Protein AF-0000000074330007 (afdb_homodimer)

Secondary structure (DSSP, 8-state):
-EEPPGGGHHHHHHHHHHH-SEEEEEEE-SSHHHHHHHHHHHHHHHH-TTSEEEEEEGGG-HHHHHHTT--SSSEEEEEETTEEEEEEETTGGGTSSTT--HHHHHHHHHHTTSS--GGG-------------------------/-EEPPGGGHHHHHHHHHHH-SEEEEEEE-SSHHHHHHHHHHHHHHHH-TTSEEEEEEGGG-HHHHHHTT--SSSEEEEEETTEEEEEEETTGGGTTSTT--HHHHHHHHHHTTSS--GGG-------------------------

Radius of gyration: 31.87 Å; Cα contacts (8 Å, |Δi|>4): 418; chains: 2; bounding box: 32×147×100 Å

Foldseek 3Di:
DAEDDLVCCVVVVLVVLQVAQKEKEWEADPDDQSVLVVVLVVVVCVVFVSYHYYYYHCVSHVPVCVVVVPDAPGKIFIHGNSHGQDIDGGCVQQVNDSPGDSVSVVVVNVVSPSGDDVVVDDPPPPPPPPPPPPPPPCPVVDPDD/DAEDDLVCCPVVVQVVLQVAQKEKEWAADPDDQSVLVVVLVVVVCVVFVSYHYYYYHCVSHVPVCVVVVPDAPGKIFIHGNSHGQDIDGGCVQQVNDSPGDSVSVVVVNVVSVSGDDVVVPDPPPPPPPPPPPPPPPPPCVDDDD

Solvent-accessible surface area (backbone atoms only — not comparable to full-atom values): 16803 Å² total; per-residue (Å²): 92,49,71,55,54,62,93,42,35,64,65,50,48,51,51,48,34,69,75,32,63,18,34,42,37,35,35,28,62,99,48,68,70,27,48,53,52,49,53,40,47,40,55,47,37,75,73,35,73,87,28,48,45,36,32,39,51,38,88,60,32,54,67,55,26,57,76,67,44,59,75,39,51,30,26,34,42,34,27,45,74,67,34,81,74,47,74,49,60,54,31,64,91,50,80,36,46,91,78,56,50,58,63,57,52,49,50,59,43,35,75,70,62,49,48,75,59,73,90,71,51,77,81,63,75,75,76,75,75,71,78,75,72,73,77,72,76,75,74,72,75,73,83,73,129,94,50,72,54,55,60,95,42,34,64,65,52,47,52,51,49,36,69,73,31,61,18,34,41,37,36,34,27,59,100,48,67,70,28,49,52,51,49,54,40,48,39,56,47,36,74,73,35,72,88,28,46,44,34,33,38,51,36,88,62,32,55,68,58,26,55,77,68,45,59,73,38,52,29,26,33,42,35,27,44,72,67,35,81,74,48,72,48,60,54,31,65,91,49,80,36,45,89,78,56,51,57,64,57,52,48,51,58,43,36,75,69,63,49,48,74,59,72,91,71,49,79,78,61,75,76,75,75,74,71,76,77,72,74,76,75,76,78,74,72,83,73,77,88,131

InterPro domains:
  IPR013766 Thioredoxin domain [PF00085] (9-93)
  IPR036249 Thioredoxin-like superfamily [SSF52833] (9-112)

Organism: Artemisia annua (NCBI:txid35608)

Sequence (290 aa):
MASIPRFLTRRIFFTIVKASDRVVCHFYRENWPCKVVDKHLGILAKQHIETRFIKIQAEKSPFLAEKLKIIVLPTIALIKNAKVDDYVVGFNELGGTDDFSTEELEERLSRAQVIFFEGESSLKPSKQQTRNVRHGSNSQDSDSEMASIPRFLTRRIFFTIVKASDRVVCHFYRENWPCKVVDKHLGILAKQHIETRFIKIQAEKSPFLAEKLKIIVLPTIALIKNAKVDDYVVGFNELGGTDDFSTEELEERLSRAQVIFFEGESSLKPSKQQTRNVRHGSNSQDSDSE

Structure (mmCIF, N/CA/C/O backbone):
data_AF-0000000074330007-model_v1
#
loop_
_entity.id
_entity.type
_entity.pdbx_description
1 polymer 'Thioredoxin domain-containing protein 9'
#
loop_
_atom_site.group_PDB
_atom_site.id
_atom_site.type_symbol
_atom_site.label_atom_id
_atom_site.label_alt_id
_atom_site.label_comp_id
_atom_site.label_asym_id
_atom_site.label_entity_id
_atom_site.label_seq_id
_atom_site.pdbx_PDB_ins_code
_atom_site.Cartn_x
_atom_site.Cartn_y
_atom_site.Cartn_z
_atom_site.occupancy
_atom_site.B_iso_or_equiv
_atom_site.auth_seq_id
_atom_site.auth_comp_id
_atom_site.auth_asym_id
_atom_site.auth_atom_id
_atom_site.pdbx_PDB_model_num
ATOM 1 N N . MET A 1 1 ? 5.168 -17.188 -14.414 1 63.28 1 MET A N 1
ATOM 2 C CA . MET A 1 1 ? 3.982 -16.547 -13.844 1 63.28 1 MET A CA 1
ATOM 3 C C . MET A 1 1 ? 2.984 -16.188 -14.938 1 63.28 1 MET A C 1
ATOM 5 O O . MET A 1 1 ? 3.354 -15.578 -15.945 1 63.28 1 MET A O 1
ATOM 9 N N . ALA A 1 2 ? 1.827 -16.812 -14.969 1 72 2 ALA A N 1
ATOM 10 C CA . ALA A 1 2 ? 0.863 -16.625 -16.047 1 72 2 ALA A CA 1
ATOM 11 C C . ALA A 1 2 ? 0.143 -15.281 -15.906 1 72 2 ALA A C 1
ATOM 13 O O . ALA A 1 2 ? -0.261 -14.898 -14.805 1 72 2 ALA A O 1
ATOM 14 N N . SER A 1 3 ? 0.218 -14.508 -17.047 1 77.94 3 SER A N 1
ATOM 15 C CA . SER A 1 3 ? -0.604 -13.305 -17.125 1 77.94 3 SER A CA 1
ATOM 16 C C . SER A 1 3 ? -2.016 -13.633 -17.609 1 77.94 3 SER A C 1
ATOM 18 O O . SER A 1 3 ? -2.191 -14.32 -18.609 1 77.94 3 SER A O 1
ATOM 20 N N . ILE A 1 4 ? -3.078 -13.344 -16.844 1 77.19 4 ILE A N 1
ATOM 21 C CA . ILE A 1 4 ? -4.457 -13.633 -17.219 1 77.19 4 ILE A CA 1
ATOM 22 C C . ILE A 1 4 ? -4.965 -12.555 -18.188 1 77.19 4 ILE A C 1
ATOM 24 O O . ILE A 1 4 ? -4.875 -11.359 -17.906 1 77.19 4 ILE A O 1
ATOM 28 N N . PRO A 1 5 ? -5.406 -12.969 -19.25 1 71.75 5 PRO A N 1
ATOM 29 C CA . PRO A 1 5 ? -5.93 -12 -20.203 1 71.75 5 PRO A CA 1
ATOM 30 C C . PRO A 1 5 ? -7.141 -11.242 -19.688 1 71.75 5 PRO A C 1
ATOM 32 O O . PRO A 1 5 ? -7.922 -11.781 -18.891 1 71.75 5 PRO A O 1
ATOM 35 N N . ARG A 1 6 ? -7.422 -10.109 -20.203 1 67.25 6 ARG A N 1
ATOM 36 C CA . ARG A 1 6 ? -8.383 -9.109 -19.75 1 67.25 6 ARG A CA 1
ATOM 37 C C . ARG A 1 6 ? -9.797 -9.672 -19.75 1 67.25 6 ARG A C 1
ATOM 39 O O . ARG A 1 6 ? -10.531 -9.516 -18.781 1 67.25 6 ARG A O 1
ATOM 46 N N . PHE A 1 7 ? -10.195 -10.25 -20.844 1 65.31 7 PHE A N 1
ATOM 47 C CA . PHE A 1 7 ? -11.594 -10.578 -21.062 1 65.31 7 PHE A CA 1
ATOM 48 C C . PHE A 1 7 ? -11.992 -11.82 -20.281 1 65.31 7 PHE A C 1
ATOM 50 O O . PHE A 1 7 ? -13.172 -12.141 -20.156 1 65.31 7 PHE A O 1
ATOM 57 N N . LEU A 1 8 ? -11.062 -12.312 -19.641 1 64.69 8 LEU A N 1
ATOM 58 C CA . LEU A 1 8 ? -11.414 -13.555 -18.969 1 64.69 8 LEU A CA 1
ATOM 59 C C . LEU A 1 8 ? -10.812 -13.609 -17.562 1 64.69 8 LEU A C 1
ATOM 61 O O . LEU A 1 8 ? -10.695 -14.688 -16.969 1 64.69 8 LEU A O 1
ATOM 65 N N . THR A 1 9 ? -10.672 -12.383 -17.141 1 75 9 THR A N 1
ATOM 66 C CA . THR A 1 9 ? -9.883 -12.344 -15.906 1 75 9 THR A CA 1
ATOM 67 C C . THR A 1 9 ? -10.688 -12.906 -14.734 1 75 9 THR A C 1
ATOM 69 O O . THR A 1 9 ? -10.219 -13.805 -14.031 1 75 9 THR A O 1
ATOM 72 N N . ARG A 1 10 ? -11.906 -12.5 -14.734 1 83.06 10 ARG A N 1
ATOM 73 C CA . ARG A 1 10 ? -12.688 -12.914 -13.57 1 83.06 10 ARG A CA 1
ATOM 74 C C . ARG A 1 10 ? -12.945 -14.414 -13.586 1 83.06 10 ARG A C 1
ATOM 76 O O . ARG A 1 10 ? -12.672 -15.109 -12.609 1 83.06 10 ARG A O 1
ATOM 83 N N . ARG A 1 11 ? -13.445 -14.875 -14.68 1 84.88 11 ARG A N 1
ATOM 84 C CA . ARG A 1 11 ? -13.773 -16.297 -14.797 1 84.88 11 ARG A CA 1
ATOM 85 C C . ARG A 1 11 ? -12.523 -17.156 -14.617 1 84.88 11 ARG A C 1
ATOM 87 O O . ARG A 1 11 ? -12.539 -18.125 -13.867 1 84.88 11 ARG A O 1
ATOM 94 N N . ILE A 1 12 ? -11.508 -16.797 -15.273 1 89.44 12 ILE A N 1
ATOM 95 C CA . ILE A 1 12 ? -10.266 -17.562 -15.227 1 89.44 12 ILE A CA 1
ATOM 96 C C . ILE A 1 12 ? -9.672 -17.5 -13.82 1 89.44 12 ILE A C 1
ATOM 98 O O . ILE A 1 12 ? -9.203 -18.5 -13.289 1 89.44 12 ILE A O 1
ATOM 102 N N . PHE A 1 13 ? -9.75 -16.391 -13.211 1 92.5 13 PHE A N 1
ATOM 103 C CA . PHE A 1 13 ? -9.219 -16.203 -11.867 1 92.5 13 PHE A CA 1
ATOM 104 C C . PHE A 1 13 ? -9.891 -17.141 -10.875 1 92.5 13 PHE A C 1
ATOM 106 O O . PHE A 1 13 ? -9.219 -17.875 -10.148 1 92.5 13 PHE A O 1
ATOM 113 N N . PHE A 1 14 ? -11.141 -17.141 -10.914 1 92.06 14 PHE A N 1
ATOM 114 C CA . PHE A 1 14 ? -11.875 -17.953 -9.953 1 92.06 14 PHE A CA 1
ATOM 115 C C . PHE A 1 14 ? -11.672 -19.438 -10.242 1 92.06 14 PHE A C 1
ATOM 117 O O . PHE A 1 14 ? -11.625 -20.25 -9.32 1 92.06 14 PHE A O 1
ATOM 124 N N . THR A 1 15 ? -11.633 -19.766 -11.5 1 92.94 15 THR A N 1
ATOM 125 C CA . THR A 1 15 ? -11.352 -21.156 -11.852 1 92.94 15 THR A CA 1
ATOM 126 C C . THR A 1 15 ? -10.008 -21.594 -11.281 1 92.94 15 THR A C 1
ATOM 128 O O . THR A 1 15 ? -9.906 -22.672 -10.688 1 92.94 15 THR A O 1
ATOM 131 N N . ILE A 1 16 ? -9.062 -20.75 -11.414 1 93.12 16 ILE A N 1
ATOM 132 C CA . ILE A 1 16 ? -7.719 -21.062 -10.938 1 93.12 16 ILE A CA 1
ATOM 133 C C . ILE A 1 16 ? -7.727 -21.172 -9.414 1 93.12 16 ILE A C 1
ATOM 135 O O . ILE A 1 16 ? -7.176 -22.109 -8.844 1 93.12 16 ILE A O 1
ATOM 139 N N . VAL A 1 17 ? -8.32 -20.281 -8.75 1 94.81 17 VAL A N 1
ATOM 140 C CA . VAL A 1 17 ? -8.359 -20.219 -7.289 1 94.81 17 VAL A CA 1
ATOM 141 C C . VAL A 1 17 ? -9.078 -21.438 -6.738 1 94.81 17 VAL A C 1
ATOM 143 O O . VAL A 1 17 ? -8.688 -21.984 -5.703 1 94.81 17 VAL A O 1
ATOM 146 N N . LYS A 1 18 ? -10.062 -21.922 -7.461 1 94.81 18 LYS A N 1
ATOM 147 C CA . LYS A 1 18 ? -10.812 -23.094 -7.016 1 94.81 18 LYS A CA 1
ATOM 148 C C . LYS A 1 18 ? -10.047 -24.391 -7.289 1 94.81 18 LYS A C 1
ATOM 150 O O . LYS A 1 18 ? -10.164 -25.359 -6.543 1 94.81 18 LYS A O 1
ATOM 155 N N . ALA A 1 19 ? -9.266 -24.344 -8.289 1 95.62 19 ALA A N 1
ATOM 156 C CA . ALA A 1 19 ? -8.578 -25.547 -8.734 1 95.62 19 ALA A CA 1
ATOM 157 C C . ALA A 1 19 ? -7.258 -25.734 -7.984 1 95.62 19 ALA A C 1
ATOM 159 O O . ALA A 1 19 ? -6.637 -26.797 -8.062 1 95.62 19 ALA A O 1
ATOM 160 N N . SER A 1 20 ? -6.82 -24.688 -7.324 1 95.75 20 SER A N 1
ATOM 161 C CA . SER A 1 20 ? -5.516 -24.719 -6.668 1 95.75 20 SER A CA 1
ATOM 162 C C . SER A 1 20 ? -5.641 -24.438 -5.176 1 95.75 20 SER A C 1
ATOM 164 O O . SER A 1 20 ? -6.348 -23.516 -4.77 1 95.75 20 SER A O 1
ATOM 166 N N . ASP A 1 21 ? -4.922 -25.172 -4.355 1 96.69 21 ASP A N 1
ATOM 167 C CA . ASP A 1 21 ? -4.961 -24.984 -2.906 1 96.69 21 ASP A CA 1
ATOM 168 C C . ASP A 1 21 ? -4.309 -23.672 -2.496 1 96.69 21 ASP A C 1
ATOM 170 O O . ASP A 1 21 ? -4.688 -23.062 -1.49 1 96.69 21 ASP A O 1
ATOM 174 N N . ARG A 1 22 ? -3.307 -23.312 -3.295 1 97.88 22 ARG A N 1
ATOM 175 C CA . ARG A 1 22 ? -2.541 -22.109 -2.996 1 97.88 22 ARG A CA 1
ATOM 176 C C . ARG A 1 22 ? -2.297 -21.281 -4.258 1 97.88 22 ARG A C 1
ATOM 178 O O . ARG A 1 22 ? -1.836 -21.812 -5.27 1 97.88 22 ARG A O 1
ATOM 185 N N . VAL A 1 23 ? -2.623 -20 -4.188 1 97.5 23 VAL A N 1
ATOM 186 C CA . VAL A 1 23 ? -2.434 -19.109 -5.32 1 97.5 23 VAL A CA 1
ATOM 187 C C . VAL A 1 23 ? -1.754 -17.812 -4.855 1 97.5 23 VAL A C 1
ATOM 189 O O . VAL A 1 23 ? -2.119 -17.25 -3.82 1 97.5 23 VAL A O 1
ATOM 192 N N . VAL A 1 24 ? -0.727 -17.422 -5.52 1 98.25 24 VAL A N 1
ATOM 193 C CA . VAL A 1 24 ? -0.099 -16.109 -5.391 1 98.25 24 VAL A CA 1
ATOM 194 C C . VAL A 1 24 ? -0.455 -15.242 -6.598 1 98.25 24 VAL A C 1
ATOM 196 O O . VAL A 1 24 ? -0.079 -15.562 -7.73 1 98.25 24 VAL A O 1
ATOM 199 N N . CYS A 1 25 ? -1.186 -14.156 -6.355 1 97.56 25 CYS A N 1
ATOM 200 C CA . CYS A 1 25 ? -1.661 -13.32 -7.453 1 97.56 25 CYS A CA 1
ATOM 201 C C . CYS A 1 25 ? -1.08 -11.914 -7.363 1 97.56 25 CYS A C 1
ATOM 203 O O . CYS A 1 25 ? -1.336 -11.195 -6.398 1 97.56 25 CYS A O 1
ATOM 205 N N . HIS A 1 26 ? -0.37 -11.516 -8.359 1 98.19 26 HIS A N 1
ATOM 206 C CA . HIS A 1 26 ? 0.264 -10.211 -8.438 1 98.19 26 HIS A CA 1
ATOM 207 C C . HIS A 1 26 ? -0.604 -9.227 -9.211 1 98.19 26 HIS A C 1
ATOM 209 O O . HIS A 1 26 ? -0.767 -9.359 -10.43 1 98.19 26 HIS A O 1
ATOM 215 N N . PHE A 1 27 ? -1.208 -8.266 -8.531 1 96.56 27 PHE A N 1
ATOM 216 C CA . PHE A 1 27 ? -1.873 -7.156 -9.195 1 96.56 27 PHE A CA 1
ATOM 217 C C . PHE A 1 27 ? -0.877 -6.051 -9.531 1 96.56 27 PHE A C 1
ATOM 219 O O . PHE A 1 27 ? -0.17 -5.559 -8.648 1 96.56 27 PHE A O 1
ATOM 226 N N . TYR A 1 28 ? -0.891 -5.68 -10.781 1 95.94 28 TYR A N 1
ATOM 227 C CA . TYR A 1 28 ? 0.193 -4.797 -11.195 1 95.94 28 TYR A CA 1
ATOM 228 C C . TYR A 1 28 ? -0.298 -3.77 -12.211 1 95.94 28 TYR A C 1
ATOM 230 O O . TYR A 1 28 ? -1.433 -3.852 -12.688 1 95.94 28 TYR A O 1
ATOM 238 N N . ARG A 1 29 ? 0.462 -2.777 -12.391 1 93.62 29 ARG A N 1
ATOM 239 C CA . ARG A 1 29 ? 0.471 -1.88 -13.539 1 93.62 29 ARG A CA 1
AT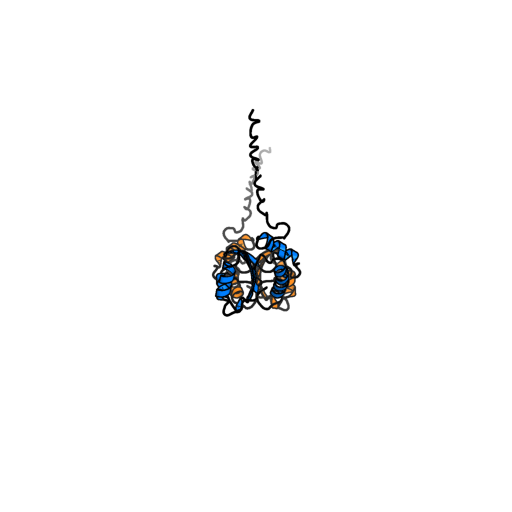OM 240 C C . ARG A 1 29 ? 1.856 -1.818 -14.18 1 93.62 29 ARG A C 1
ATOM 242 O O . ARG A 1 29 ? 2.807 -2.41 -13.664 1 93.62 29 ARG A O 1
ATOM 249 N N . GLU A 1 30 ? 1.913 -1.173 -15.344 1 93.69 30 GLU A N 1
ATOM 250 C CA . GLU A 1 30 ? 3.201 -1.106 -16.031 1 93.69 30 GLU A CA 1
ATOM 251 C C . GLU A 1 30 ? 4.086 -0.018 -15.43 1 93.69 30 GLU A C 1
ATOM 253 O O . GLU A 1 30 ? 4.078 1.124 -15.898 1 93.69 30 GLU A O 1
ATOM 258 N N . ASN A 1 31 ? 4.77 -0.333 -14.391 1 91.88 31 ASN A N 1
ATOM 259 C CA . ASN A 1 31 ? 5.742 0.557 -13.766 1 91.88 31 ASN A CA 1
ATOM 260 C C . ASN A 1 31 ? 6.871 -0.227 -13.102 1 91.88 31 ASN A C 1
ATOM 262 O O . ASN A 1 31 ? 6.828 -1.457 -13.039 1 91.88 31 ASN A O 1
ATOM 266 N N . TRP A 1 32 ? 7.891 0.396 -12.688 1 93.56 32 TRP A N 1
ATOM 267 C CA . TRP A 1 32 ? 9.117 -0.245 -12.227 1 93.56 32 TRP A CA 1
ATOM 268 C C . TRP A 1 32 ? 8.852 -1.094 -10.984 1 93.56 32 TRP A C 1
ATOM 270 O O . TRP A 1 32 ? 9.25 -2.26 -10.93 1 93.56 32 TRP A O 1
ATOM 280 N N . PRO A 1 33 ? 8.094 -0.581 -9.961 1 95.31 33 PRO A N 1
ATOM 281 C CA . PRO A 1 33 ? 7.895 -1.407 -8.773 1 95.31 33 PRO A CA 1
ATOM 282 C C . PRO A 1 33 ? 7.207 -2.734 -9.086 1 95.31 33 PRO A C 1
ATOM 284 O O . PRO A 1 33 ? 7.582 -3.773 -8.531 1 95.31 33 PRO A O 1
ATOM 287 N N . CYS A 1 34 ? 6.293 -2.662 -9.898 1 97.38 34 CYS A N 1
ATOM 288 C CA . CYS A 1 34 ? 5.602 -3.891 -10.266 1 97.38 34 CYS A CA 1
ATOM 289 C C . CYS A 1 34 ? 6.527 -4.828 -11.039 1 97.38 34 CYS A C 1
ATOM 291 O O . CYS A 1 34 ? 6.434 -6.047 -10.906 1 97.38 34 CYS A O 1
ATOM 293 N N . LYS A 1 35 ? 7.398 -4.27 -11.859 1 97.44 35 LYS A N 1
ATOM 294 C CA . LYS A 1 35 ? 8.352 -5.082 -12.609 1 97.44 35 LYS A CA 1
ATOM 295 C C . LYS A 1 35 ? 9.312 -5.812 -11.672 1 97.44 35 LYS A C 1
ATOM 297 O O . LYS A 1 35 ? 9.672 -6.965 -11.914 1 97.44 35 LYS A O 1
ATOM 302 N N . VAL A 1 36 ? 9.695 -5.168 -10.656 1 97.69 36 VAL A N 1
ATOM 303 C CA . VAL A 1 36 ? 10.586 -5.758 -9.664 1 97.69 36 VAL A CA 1
ATOM 304 C C . VAL A 1 36 ? 9.914 -6.977 -9.023 1 97.69 36 VAL A C 1
ATOM 306 O O . VAL A 1 36 ? 10.516 -8.047 -8.93 1 97.69 36 VAL A O 1
ATOM 309 N N . VAL A 1 37 ? 8.688 -6.797 -8.602 1 98 37 VAL A N 1
ATOM 310 C CA . VAL A 1 37 ? 7.922 -7.879 -7.988 1 98 37 VAL A CA 1
ATOM 311 C C . VAL A 1 37 ? 7.766 -9.031 -8.984 1 98 37 VAL A C 1
ATOM 313 O O . VAL A 1 37 ? 7.98 -10.188 -8.633 1 98 37 VAL A O 1
ATOM 316 N N . ASP A 1 38 ? 7.445 -8.688 -10.188 1 97.62 38 ASP A N 1
ATOM 317 C CA . ASP A 1 38 ? 7.242 -9.68 -11.234 1 97.62 38 ASP A CA 1
ATOM 318 C C . ASP A 1 38 ? 8.492 -10.539 -11.43 1 97.62 38 ASP A C 1
ATOM 320 O O . ASP A 1 38 ? 8.391 -11.758 -11.586 1 97.62 38 ASP A O 1
ATOM 324 N N . LYS A 1 39 ? 9.586 -9.93 -11.469 1 97.94 39 LYS A N 1
ATOM 325 C CA . LYS A 1 39 ? 10.852 -10.641 -11.648 1 97.94 39 LYS A CA 1
ATOM 326 C C . LYS A 1 39 ? 11.055 -11.68 -10.547 1 97.94 39 LYS A C 1
ATOM 328 O O . LYS A 1 39 ? 11.344 -12.844 -10.836 1 97.94 39 LYS A O 1
ATOM 333 N N . HIS A 1 40 ? 10.906 -11.258 -9.352 1 98.44 40 HIS A N 1
ATOM 334 C CA . HIS A 1 40 ? 11.133 -12.156 -8.227 1 98.44 40 HIS A CA 1
ATOM 335 C C . HIS A 1 40 ? 10.078 -13.266 -8.188 1 98.44 40 HIS A C 1
ATOM 337 O O . HIS A 1 40 ? 10.406 -14.422 -7.91 1 98.44 40 HIS A O 1
ATOM 343 N N . LEU A 1 41 ? 8.859 -12.938 -8.461 1 98.38 41 LEU A N 1
ATOM 344 C CA . LEU A 1 41 ? 7.805 -13.945 -8.477 1 98.38 41 LEU A CA 1
ATOM 345 C C . LEU A 1 41 ? 8.039 -14.961 -9.594 1 98.38 41 LEU A C 1
ATOM 347 O O . LEU A 1 41 ? 7.711 -16.141 -9.438 1 98.38 41 LEU A O 1
ATOM 351 N N . GLY A 1 42 ? 8.531 -14.453 -10.703 1 97.88 42 GLY A N 1
ATOM 352 C CA . GLY A 1 42 ? 8.883 -15.367 -11.789 1 97.88 42 GLY A CA 1
ATOM 353 C C . GLY A 1 42 ? 9.867 -16.438 -11.367 1 97.88 42 GLY A C 1
ATOM 354 O O . GLY A 1 42 ? 9.719 -17.609 -11.734 1 97.88 42 GLY A O 1
ATOM 355 N N . ILE A 1 43 ? 10.828 -16.062 -10.633 1 97.81 43 ILE A N 1
ATOM 356 C CA . ILE A 1 43 ? 11.844 -16.984 -10.133 1 97.81 43 ILE A CA 1
ATOM 357 C C . ILE A 1 43 ? 11.211 -17.953 -9.141 1 97.81 43 ILE A C 1
ATOM 359 O O . ILE A 1 43 ? 11.406 -19.172 -9.242 1 97.81 43 ILE A O 1
ATOM 363 N N . LEU A 1 44 ? 10.422 -17.469 -8.234 1 97.75 44 LEU A N 1
ATOM 364 C CA . LEU A 1 44 ? 9.797 -18.297 -7.195 1 97.75 44 LEU A CA 1
ATOM 365 C C . LEU A 1 44 ? 8.805 -19.281 -7.805 1 97.75 44 LEU A C 1
ATOM 367 O O . LEU A 1 44 ? 8.648 -20.391 -7.305 1 97.75 44 LEU A O 1
ATOM 371 N N . ALA A 1 45 ? 8.203 -18.844 -8.867 1 97.5 45 ALA A N 1
ATOM 372 C CA . ALA A 1 45 ? 7.23 -19.703 -9.539 1 97.5 45 ALA A CA 1
ATOM 373 C C . ALA A 1 45 ? 7.887 -20.984 -10.047 1 97.5 45 ALA A C 1
ATOM 375 O O . ALA A 1 45 ? 7.277 -22.062 -10.016 1 97.5 45 ALA A O 1
ATOM 376 N N . LYS A 1 46 ? 9.055 -20.875 -10.469 1 96.5 46 LYS A N 1
ATOM 377 C CA . LYS A 1 46 ? 9.797 -22.031 -10.977 1 96.5 46 LYS A CA 1
ATOM 378 C C . LYS A 1 46 ? 10.227 -22.953 -9.836 1 96.5 46 LYS A C 1
ATOM 380 O O . LYS A 1 46 ? 10.383 -24.156 -10.031 1 96.5 46 LYS A O 1
ATOM 385 N N . GLN A 1 47 ? 10.375 -22.391 -8.688 1 96.25 47 GLN A N 1
ATOM 386 C CA . GLN A 1 47 ? 10.906 -23.125 -7.539 1 96.25 47 GLN A CA 1
ATOM 387 C C . GLN A 1 47 ? 9.781 -23.734 -6.707 1 96.25 47 GLN A C 1
ATOM 389 O O . GLN A 1 47 ? 9.992 -24.703 -5.98 1 96.25 47 GLN A O 1
ATOM 394 N N . HIS A 1 48 ? 8.656 -23.156 -6.766 1 96.88 48 HIS A N 1
ATOM 395 C CA . HIS A 1 48 ? 7.52 -23.594 -5.953 1 96.88 48 HIS A CA 1
ATOM 396 C C . HIS A 1 48 ? 6.344 -24 -6.832 1 96.88 48 HIS A C 1
ATOM 398 O O . HIS A 1 48 ? 5.328 -23.297 -6.883 1 96.88 48 HIS A O 1
ATOM 404 N N . ILE A 1 49 ? 6.406 -25.188 -7.238 1 94.44 49 ILE A N 1
ATOM 405 C CA . ILE A 1 49 ? 5.449 -25.688 -8.219 1 94.44 49 ILE A CA 1
ATOM 406 C C . ILE A 1 49 ? 4.141 -26.047 -7.52 1 94.44 49 ILE A C 1
ATOM 408 O O . ILE A 1 49 ? 3.105 -26.203 -8.172 1 94.44 49 ILE A O 1
ATOM 412 N N . GLU A 1 50 ? 4.188 -26.25 -6.246 1 95.5 50 G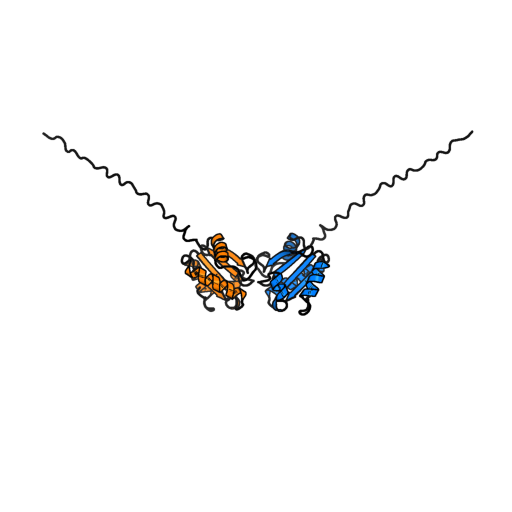LU A N 1
ATOM 413 C CA . GLU A 1 50 ? 3.004 -26.609 -5.469 1 95.5 50 GLU A CA 1
ATOM 414 C C . GLU A 1 50 ? 2.02 -25.453 -5.398 1 95.5 50 GLU A C 1
ATOM 416 O O . GLU A 1 50 ? 0.863 -25.625 -5.012 1 95.5 50 GLU A O 1
ATOM 421 N N . THR A 1 51 ? 2.453 -24.266 -5.781 1 97.19 51 THR A N 1
ATOM 422 C CA . THR A 1 51 ? 1.643 -23.062 -5.707 1 97.19 51 THR A CA 1
ATOM 423 C C . THR A 1 51 ? 1.446 -22.453 -7.094 1 97.19 51 THR A C 1
ATOM 425 O O . THR A 1 51 ? 2.379 -22.406 -7.895 1 97.19 51 THR A O 1
ATOM 428 N N . ARG A 1 52 ? 0.264 -21.938 -7.387 1 96.75 52 ARG A N 1
ATOM 429 C CA . ARG A 1 52 ? -0.012 -21.297 -8.664 1 96.75 52 ARG A CA 1
ATOM 430 C C . ARG A 1 52 ? 0.297 -19.797 -8.594 1 96.75 52 ARG A C 1
ATOM 432 O O . ARG A 1 52 ? -0.238 -19.094 -7.738 1 96.75 52 ARG A O 1
ATOM 439 N N . PHE A 1 53 ? 1.211 -19.359 -9.461 1 97.44 53 PHE A N 1
ATOM 440 C CA . PHE A 1 53 ? 1.554 -17.953 -9.555 1 97.44 53 PHE A CA 1
ATOM 441 C C . PHE A 1 53 ? 0.89 -17.312 -10.766 1 97.44 53 PHE A C 1
ATOM 443 O O . PHE A 1 53 ? 1.06 -17.781 -11.898 1 97.44 53 PHE A O 1
ATOM 450 N N . ILE A 1 54 ? 0.133 -16.234 -10.508 1 96.44 54 ILE A N 1
ATOM 451 C CA . ILE A 1 54 ? -0.514 -15.547 -11.617 1 96.44 54 ILE A CA 1
ATOM 452 C C . ILE A 1 54 ? -0.377 -14.031 -11.445 1 96.44 54 ILE A C 1
ATOM 454 O O . ILE A 1 54 ? -0.015 -13.562 -10.367 1 96.44 54 ILE A O 1
ATOM 458 N N . LYS A 1 55 ? -0.604 -13.281 -12.469 1 96.25 55 LYS A N 1
ATOM 459 C CA . LYS A 1 55 ? -0.59 -11.828 -12.391 1 96.25 55 LYS A CA 1
ATOM 460 C C . LYS A 1 55 ? -1.739 -11.219 -13.195 1 96.25 55 LYS A C 1
ATOM 462 O O . LYS A 1 55 ? -2.107 -11.742 -14.25 1 96.25 55 LYS A O 1
ATOM 467 N N . ILE A 1 56 ? -2.291 -10.211 -12.664 1 95.31 56 ILE A N 1
ATOM 468 C CA . ILE A 1 56 ? -3.438 -9.531 -13.25 1 95.31 56 ILE A CA 1
ATOM 469 C C . ILE A 1 56 ? -3.156 -8.031 -13.336 1 95.31 56 ILE A C 1
ATOM 471 O O . ILE A 1 56 ? -2.719 -7.418 -12.359 1 95.31 56 ILE A O 1
ATOM 475 N N . GLN A 1 57 ? -3.371 -7.461 -14.508 1 94.62 57 GLN A N 1
ATOM 476 C CA . GLN A 1 57 ? -3.303 -6.008 -14.633 1 94.62 57 GLN A CA 1
ATOM 477 C C . GLN A 1 57 ? -4.551 -5.348 -14.047 1 94.62 57 GLN A C 1
ATOM 479 O O . GLN A 1 57 ? -5.641 -5.477 -14.602 1 94.62 57 GLN A O 1
ATOM 484 N N . ALA A 1 58 ? -4.367 -4.598 -13.023 1 92.31 58 ALA A N 1
ATOM 485 C CA . ALA A 1 58 ? -5.48 -4.109 -12.219 1 92.31 58 ALA A CA 1
ATOM 486 C C . ALA A 1 58 ? -6.402 -3.213 -13.039 1 92.31 58 ALA A C 1
ATOM 488 O O . ALA A 1 58 ? -7.629 -3.32 -12.953 1 92.31 58 ALA A O 1
ATOM 489 N N . GLU A 1 59 ? -5.801 -2.379 -13.812 1 89 59 GLU A N 1
ATOM 490 C CA . GLU A 1 59 ? -6.582 -1.412 -14.578 1 89 59 GLU A CA 1
ATOM 491 C C . GLU A 1 59 ? -7.465 -2.107 -15.609 1 89 59 GLU A C 1
ATOM 493 O O . GLU A 1 59 ? -8.477 -1.555 -16.047 1 89 59 GLU A O 1
ATOM 498 N N . LYS A 1 60 ? -7.102 -3.291 -15.984 1 89.62 60 LYS A N 1
ATOM 499 C CA . LYS A 1 60 ? -7.848 -4.047 -16.984 1 89.62 60 LYS A CA 1
ATOM 500 C C . LYS A 1 60 ? -8.867 -4.977 -16.312 1 89.62 60 LYS A C 1
ATOM 502 O O . LYS A 1 60 ? -9.664 -5.621 -17 1 89.62 60 LYS A O 1
ATOM 507 N N . SER A 1 61 ? -8.797 -5.035 -15.086 1 91.12 61 SER A N 1
ATOM 508 C CA . SER A 1 61 ? -9.695 -5.902 -14.328 1 91.12 61 SER A CA 1
ATOM 509 C C . SER A 1 61 ? -10.32 -5.164 -13.148 1 91.12 61 SER A C 1
ATOM 511 O O . SER A 1 61 ? -10.195 -5.586 -12 1 91.12 61 SER A O 1
ATOM 513 N N . PRO A 1 62 ? -11.078 -4.133 -13.461 1 89.06 62 PRO A N 1
ATOM 514 C CA . PRO A 1 62 ? -11.562 -3.262 -12.383 1 89.06 62 PRO A CA 1
ATOM 515 C C . PRO A 1 62 ? -12.516 -3.982 -11.43 1 89.06 62 PRO A C 1
ATOM 517 O O . PRO A 1 62 ? -12.516 -3.701 -10.227 1 89.06 62 PRO A O 1
ATOM 520 N N . PHE A 1 63 ? -13.32 -4.867 -11.969 1 89.44 63 PHE A N 1
ATOM 521 C CA . PHE A 1 63 ? -14.281 -5.57 -11.125 1 89.44 63 PHE A CA 1
ATOM 522 C C . PHE A 1 63 ? -13.562 -6.461 -10.117 1 89.44 63 PHE A C 1
ATOM 524 O O . PHE A 1 63 ? -13.906 -6.465 -8.93 1 89.44 63 PHE A O 1
ATOM 531 N N . LEU A 1 64 ? -12.625 -7.195 -10.57 1 91.62 64 LEU A N 1
ATOM 532 C CA . LEU A 1 64 ? -11.859 -8.07 -9.68 1 91.62 64 LEU A CA 1
ATOM 533 C C . LEU A 1 64 ? -11.078 -7.25 -8.656 1 91.62 64 LEU A C 1
ATOM 535 O O . LEU A 1 64 ? -11.031 -7.602 -7.477 1 91.62 64 LEU A O 1
ATOM 539 N N . ALA A 1 65 ? -10.422 -6.184 -9.164 1 92.06 65 ALA A N 1
ATOM 540 C CA . ALA A 1 65 ? -9.672 -5.301 -8.281 1 92.06 65 ALA A CA 1
ATOM 541 C C . ALA A 1 65 ? -10.562 -4.762 -7.16 1 92.06 65 ALA A C 1
ATOM 543 O O . ALA A 1 65 ? -10.148 -4.719 -6 1 92.06 65 ALA A O 1
ATOM 544 N N . GLU A 1 66 ? -11.734 -4.367 -7.543 1 90.56 66 GLU A N 1
ATOM 545 C CA . GLU A 1 66 ? -12.68 -3.85 -6.562 1 90.56 66 GLU A CA 1
ATOM 546 C C . GLU A 1 66 ? -13.117 -4.938 -5.586 1 90.56 66 GLU A C 1
ATOM 548 O O . GLU A 1 66 ? -13.117 -4.723 -4.371 1 90.56 66 GLU A O 1
ATOM 553 N N . LYS A 1 67 ? -13.43 -6.074 -6.055 1 90.12 67 LYS A N 1
ATOM 554 C CA . LYS A 1 67 ? -13.898 -7.184 -5.23 1 90.12 67 LYS A CA 1
ATOM 555 C C . LYS A 1 67 ? -12.828 -7.605 -4.223 1 90.12 67 LYS A C 1
ATOM 557 O O . LYS A 1 67 ? -13.148 -7.961 -3.086 1 90.12 67 LYS A O 1
ATOM 562 N N . LEU A 1 68 ? -11.641 -7.473 -4.641 1 92.75 68 LEU A N 1
ATOM 563 C CA . LEU A 1 68 ? -10.547 -7.926 -3.789 1 92.75 68 LEU A CA 1
ATOM 564 C C . LEU A 1 68 ? -9.914 -6.754 -3.051 1 92.75 68 LEU A C 1
ATOM 566 O O . LEU A 1 68 ? -8.867 -6.91 -2.414 1 92.75 68 LEU A O 1
ATOM 570 N N . LYS A 1 69 ? -10.461 -5.594 -3.248 1 91.38 69 LYS A N 1
ATOM 571 C CA . LYS A 1 69 ? -10.055 -4.387 -2.535 1 91.38 69 LYS A CA 1
ATOM 572 C C . LYS A 1 69 ? -8.609 -4.012 -2.852 1 91.38 69 LYS A C 1
ATOM 574 O O . LYS A 1 69 ? -7.84 -3.678 -1.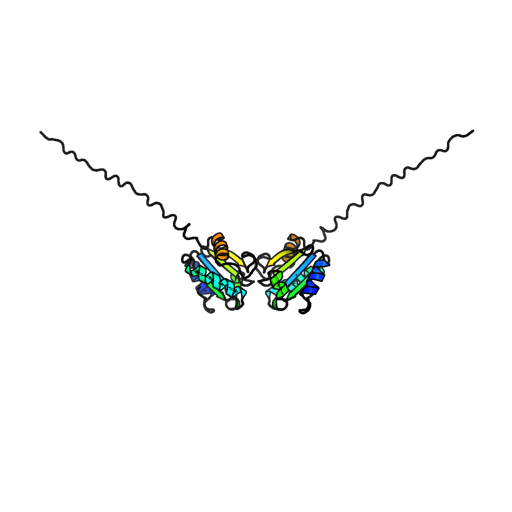951 1 91.38 69 LYS A O 1
ATOM 579 N N . ILE A 1 70 ? -8.32 -4.141 -4.086 1 94.44 70 ILE A N 1
ATOM 580 C CA . ILE A 1 70 ? -7.008 -3.729 -4.566 1 94.44 70 ILE A CA 1
ATOM 581 C C . ILE A 1 70 ? -7.016 -2.229 -4.859 1 94.44 70 ILE A C 1
ATOM 583 O O . ILE A 1 70 ? -7.613 -1.782 -5.84 1 94.44 70 ILE A O 1
ATOM 587 N N . ILE A 1 71 ? -6.266 -1.502 -4.035 1 92.38 71 ILE A N 1
ATOM 588 C CA . ILE A 1 71 ? -6.293 -0.049 -4.156 1 92.38 71 ILE A CA 1
ATOM 589 C C . ILE A 1 71 ? -4.938 0.453 -4.652 1 92.38 71 ILE A C 1
ATOM 591 O O . ILE A 1 71 ? -4.875 1.331 -5.516 1 92.38 71 ILE A O 1
ATOM 595 N N . VAL A 1 72 ? -3.861 -0.128 -4.121 1 95.19 72 VAL A N 1
ATOM 596 C CA . VAL A 1 72 ? -2.523 0.343 -4.457 1 95.19 72 VAL A CA 1
ATOM 597 C C . VAL A 1 72 ? -1.729 -0.785 -5.113 1 95.19 72 VAL A C 1
ATOM 599 O O . VAL A 1 72 ? -2.021 -1.964 -4.902 1 95.19 72 VAL A O 1
ATOM 602 N N . LEU A 1 73 ? -0.783 -0.383 -5.938 1 96.06 73 LEU A N 1
ATOM 603 C CA . LEU A 1 73 ? 0.028 -1.352 -6.668 1 96.06 73 LEU A CA 1
ATOM 604 C C . LEU A 1 73 ? 1.515 -1.085 -6.457 1 96.06 73 LEU A C 1
ATOM 606 O O . LEU A 1 73 ? 1.933 0.07 -6.352 1 96.06 73 LEU A O 1
ATOM 610 N N . PRO A 1 74 ? 2.262 -2.146 -6.418 1 97.06 74 PRO A N 1
ATOM 611 C CA . PRO A 1 74 ? 1.893 -3.559 -6.531 1 97.06 74 PRO A CA 1
ATOM 612 C C . PRO A 1 74 ? 1.249 -4.105 -5.262 1 97.06 74 PRO A C 1
ATOM 614 O O . PRO A 1 74 ? 1.551 -3.635 -4.16 1 97.06 74 PRO A O 1
ATOM 617 N N . THR A 1 75 ? 0.384 -5.02 -5.422 1 97 75 THR A N 1
ATOM 618 C CA . THR A 1 75 ? -0.19 -5.805 -4.336 1 97 75 THR A CA 1
ATOM 619 C C . THR A 1 75 ? -0.209 -7.289 -4.695 1 97 75 THR A C 1
ATOM 621 O O . THR A 1 75 ? -0.596 -7.66 -5.805 1 97 75 THR A O 1
ATOM 624 N N . ILE A 1 76 ? 0.308 -8.078 -3.834 1 97.75 76 ILE A N 1
ATOM 625 C CA . ILE A 1 76 ? 0.266 -9.531 -3.986 1 97.75 76 ILE A CA 1
ATOM 626 C C . ILE A 1 76 ? -0.812 -10.117 -3.074 1 97.75 76 ILE A C 1
ATOM 628 O O . ILE A 1 76 ? -0.731 -9.992 -1.85 1 97.75 76 ILE A O 1
ATOM 632 N N . ALA A 1 77 ? -1.803 -10.711 -3.697 1 97.06 77 ALA A N 1
ATOM 633 C CA . ALA A 1 77 ? -2.816 -11.43 -2.93 1 97.06 77 ALA A CA 1
ATOM 634 C C . ALA A 1 77 ? -2.387 -12.867 -2.664 1 97.06 77 ALA A C 1
ATOM 636 O O . ALA A 1 77 ? -1.985 -13.586 -3.584 1 97.06 77 ALA A O 1
ATOM 637 N N . LEU A 1 78 ? -2.391 -13.211 -1.394 1 98.25 78 LEU A N 1
ATOM 638 C CA . LEU A 1 78 ? -2.072 -14.57 -0.974 1 98.25 78 LEU A CA 1
ATOM 639 C C . LEU A 1 78 ? -3.342 -15.359 -0.664 1 98.25 78 LEU A C 1
ATOM 641 O O . LEU A 1 78 ? -4.051 -15.047 0.295 1 98.25 78 LEU A O 1
ATOM 645 N N . ILE A 1 79 ? -3.574 -16.391 -1.476 1 97.69 79 ILE A N 1
ATOM 646 C CA . ILE A 1 79 ? -4.863 -17.078 -1.452 1 97.69 79 ILE A CA 1
ATOM 647 C C . ILE A 1 79 ? -4.66 -18.547 -1.066 1 97.69 79 ILE A C 1
ATOM 649 O O . ILE A 1 79 ? -3.791 -19.219 -1.62 1 97.69 79 ILE A O 1
ATOM 653 N N . LYS A 1 80 ? -5.41 -19.016 -0.129 1 97.56 80 LYS A N 1
ATOM 654 C CA . LYS A 1 80 ? -5.441 -20.406 0.3 1 97.56 80 LYS A CA 1
ATOM 655 C C . LYS A 1 80 ? -6.875 -20.922 0.381 1 97.56 80 LYS A C 1
ATOM 657 O O . LYS A 1 80 ? -7.75 -20.25 0.938 1 97.56 80 LYS A O 1
ATOM 662 N N . ASN A 1 81 ? -7.027 -22.094 -0.191 1 96.38 81 ASN A N 1
ATOM 663 C CA . ASN A 1 81 ? -8.336 -22.734 -0.124 1 96.38 81 ASN A CA 1
ATOM 664 C C . ASN A 1 81 ? -9.445 -21.766 -0.535 1 96.38 81 ASN A C 1
ATOM 666 O O . ASN A 1 81 ? -10.43 -21.594 0.196 1 96.38 81 ASN A O 1
ATOM 670 N N . ALA A 1 82 ? -9.172 -21.016 -1.604 1 95 82 ALA A N 1
ATOM 671 C CA . ALA A 1 82 ? -10.125 -20.188 -2.328 1 95 82 ALA A CA 1
ATOM 672 C C . ALA A 1 82 ? -10.508 -18.953 -1.504 1 95 82 ALA A C 1
ATOM 674 O O . ALA A 1 82 ? -11.523 -18.312 -1.782 1 95 82 ALA A O 1
ATOM 675 N N . LYS A 1 83 ? -9.664 -18.609 -0.51 1 95.81 83 LYS A N 1
ATOM 676 C CA . LYS A 1 83 ? -9.859 -17.422 0.317 1 95.81 83 LYS A CA 1
ATOM 677 C C . LYS A 1 83 ? -8.586 -16.594 0.401 1 95.81 83 LYS A C 1
ATOM 679 O O . LYS A 1 83 ? -7.492 -17.141 0.541 1 95.81 83 LYS A O 1
ATOM 684 N N . VAL A 1 84 ? -8.867 -15.312 0.331 1 95.56 84 VAL A N 1
ATOM 685 C CA . VAL A 1 84 ? -7.703 -14.445 0.518 1 95.56 84 VAL A CA 1
ATOM 686 C C . VAL A 1 84 ? -7.258 -14.484 1.978 1 95.56 84 VAL A C 1
ATOM 688 O O . VAL A 1 84 ? -8.023 -14.133 2.877 1 95.56 84 VAL A O 1
ATOM 691 N N . ASP A 1 85 ? -6.027 -14.891 2.143 1 95.94 85 ASP A N 1
ATOM 692 C CA . ASP A 1 85 ? -5.465 -15.023 3.484 1 95.94 85 ASP A CA 1
ATOM 693 C C . ASP A 1 85 ? -4.746 -13.75 3.914 1 95.94 85 ASP A C 1
ATOM 695 O O . ASP A 1 85 ? -4.715 -13.414 5.102 1 95.94 85 ASP A O 1
ATOM 699 N N . ASP A 1 86 ? -4.094 -13.164 2.979 1 95.44 86 ASP A N 1
ATOM 700 C CA . ASP A 1 86 ? -3.24 -12.023 3.293 1 95.44 86 ASP A CA 1
ATOM 701 C C . ASP A 1 86 ? -2.863 -11.25 2.029 1 95.44 86 ASP A C 1
ATOM 703 O O . ASP A 1 86 ? -3.127 -11.711 0.916 1 95.44 86 ASP A O 1
ATOM 707 N N . TYR A 1 87 ? -2.334 -10.031 2.254 1 95.75 87 TYR A N 1
ATOM 708 C CA . TYR A 1 87 ? -1.817 -9.203 1.17 1 95.75 87 TYR A CA 1
ATOM 709 C C . TYR A 1 87 ? -0.4 -8.727 1.473 1 95.75 87 TYR A C 1
ATOM 711 O O . TYR A 1 87 ? -0.083 -8.391 2.615 1 95.75 87 TYR A O 1
ATOM 719 N N . VAL A 1 88 ? 0.422 -8.75 0.518 1 96.12 88 VAL A N 1
ATOM 720 C CA . VAL A 1 88 ? 1.686 -8.023 0.542 1 96.12 88 VAL A CA 1
ATOM 721 C C . VAL A 1 88 ? 1.561 -6.742 -0.283 1 96.12 88 VAL A C 1
ATOM 723 O O . VAL A 1 88 ? 1.394 -6.797 -1.504 1 96.12 88 VAL A O 1
ATOM 726 N N . VAL A 1 89 ? 1.635 -5.613 0.358 1 94.88 89 VAL A N 1
ATOM 727 C CA . VAL A 1 89 ? 1.366 -4.34 -0.297 1 94.88 89 VAL A CA 1
ATOM 728 C C . VAL A 1 89 ? 2.662 -3.543 -0.428 1 94.88 89 VAL A C 1
ATOM 730 O O . VAL A 1 89 ? 3.326 -3.258 0.571 1 94.88 89 VAL A O 1
ATOM 733 N N . GLY A 1 90 ? 3.027 -3.219 -1.635 1 95.5 90 GLY A N 1
ATOM 734 C CA . GLY A 1 90 ? 4.273 -2.502 -1.854 1 95.5 90 GLY A CA 1
ATOM 735 C C . GLY A 1 90 ? 5.496 -3.279 -1.404 1 95.5 90 GLY A C 1
ATOM 736 O O . GLY A 1 90 ? 5.617 -4.473 -1.688 1 95.5 90 GLY A O 1
ATOM 737 N N . PHE A 1 91 ? 6.41 -2.428 -0.774 1 94.69 91 PHE A N 1
ATOM 738 C CA . PHE A 1 91 ? 7.672 -3.039 -0.379 1 94.69 91 PHE A CA 1
ATOM 739 C C . PHE A 1 91 ? 7.895 -2.9 1.123 1 94.69 91 PHE A C 1
ATOM 741 O O . PHE A 1 91 ? 8.938 -3.307 1.642 1 94.69 91 PHE A O 1
ATOM 748 N N . ASN A 1 92 ? 6.867 -2.406 1.827 1 85.94 92 ASN A N 1
ATOM 749 C CA . ASN A 1 92 ? 7.074 -2.08 3.234 1 85.94 92 ASN A CA 1
ATOM 750 C C . ASN A 1 92 ? 7.473 -3.312 4.043 1 85.94 92 ASN A C 1
ATOM 752 O O . ASN A 1 92 ? 8.289 -3.221 4.961 1 85.94 92 ASN A O 1
ATOM 756 N N . GLU A 1 93 ? 6.984 -4.465 3.703 1 90.94 93 GLU A N 1
ATOM 757 C CA . GLU A 1 93 ? 7.289 -5.688 4.438 1 90.94 93 GLU A CA 1
ATOM 758 C C . GLU A 1 93 ? 8.523 -6.379 3.873 1 90.94 93 GLU A C 1
ATOM 760 O O . GLU A 1 93 ? 8.875 -7.484 4.293 1 90.94 93 GLU A O 1
ATOM 765 N N . LEU A 1 94 ? 9.125 -5.715 2.928 1 94.38 94 LEU A N 1
ATOM 766 C CA . LEU A 1 94 ? 10.289 -6.266 2.24 1 94.38 94 LEU A CA 1
ATOM 767 C C . LEU A 1 94 ? 11.5 -5.352 2.402 1 94.38 94 LEU A C 1
ATOM 769 O O . LEU A 1 94 ? 12.352 -5.281 1.515 1 94.38 94 LEU A O 1
ATOM 773 N N . GLY A 1 95 ? 11.461 -4.504 3.482 1 88.69 95 GLY A N 1
ATOM 774 C CA . GLY A 1 95 ? 12.578 -3.611 3.762 1 88.69 95 GLY A CA 1
ATOM 775 C C . GLY A 1 95 ? 12.336 -2.191 3.289 1 88.69 95 GLY A C 1
ATOM 776 O O . GLY A 1 95 ? 13.133 -1.294 3.566 1 88.69 95 GLY A O 1
ATOM 777 N N . GLY A 1 96 ? 11.328 -2.031 2.449 1 89.56 96 GLY A N 1
ATOM 778 C CA . GLY A 1 96 ? 10.938 -0.69 2.041 1 89.56 96 GLY A CA 1
ATOM 779 C C . GLY A 1 96 ? 11.719 -0.178 0.847 1 89.56 96 GLY A C 1
ATOM 780 O O . GLY A 1 96 ? 11.734 1.024 0.579 1 89.56 96 GLY A O 1
ATOM 781 N N . THR A 1 97 ? 12.445 -1.062 0.241 1 89.75 97 THR A N 1
ATOM 782 C CA . THR A 1 97 ? 13.242 -0.693 -0.922 1 89.75 97 THR A CA 1
ATOM 783 C C . THR A 1 97 ? 12.992 -1.656 -2.078 1 89.75 97 THR A C 1
ATOM 785 O O . THR A 1 97 ? 12.414 -2.729 -1.886 1 89.75 97 THR A O 1
ATOM 788 N N . ASP A 1 98 ? 13.359 -1.214 -3.238 1 93.19 98 ASP A N 1
ATOM 789 C CA . ASP A 1 98 ? 13.117 -2.033 -4.422 1 93.19 98 ASP A CA 1
ATOM 790 C C . ASP A 1 98 ? 14.266 -3.016 -4.652 1 93.19 98 ASP A C 1
ATOM 792 O O . ASP A 1 98 ? 14.281 -3.744 -5.645 1 93.19 98 ASP A O 1
ATOM 796 N N . ASP A 1 99 ? 15.18 -3.037 -3.775 1 94.81 99 ASP A N 1
ATOM 797 C CA . ASP A 1 99 ? 16.328 -3.914 -3.961 1 94.81 99 ASP A CA 1
ATOM 798 C C . ASP A 1 99 ? 16.234 -5.145 -3.062 1 94.81 99 ASP A C 1
ATOM 800 O O . ASP A 1 99 ? 17.25 -5.766 -2.74 1 94.81 99 ASP A O 1
ATOM 804 N N . PHE A 1 100 ? 15.117 -5.504 -2.621 1 96.94 100 PHE A N 1
ATOM 805 C CA . PHE A 1 100 ? 14.953 -6.703 -1.809 1 96.94 100 PHE A CA 1
ATOM 806 C C . PHE A 1 100 ? 15.32 -7.953 -2.604 1 96.94 100 PHE A C 1
ATOM 808 O O . PHE A 1 100 ? 15.203 -7.969 -3.83 1 96.94 100 PHE A O 1
ATOM 815 N N . SER A 1 101 ? 15.695 -9.016 -1.951 1 97.5 101 SER A N 1
ATOM 816 C CA . SER A 1 101 ? 16.109 -10.25 -2.602 1 97.5 101 SER A CA 1
ATOM 817 C C . SER A 1 101 ? 14.93 -11.188 -2.83 1 97.5 101 SER A C 1
ATOM 819 O O . SER A 1 101 ? 13.883 -11.031 -2.197 1 97.5 101 SER A O 1
ATOM 821 N N . THR A 1 102 ? 15.164 -12.125 -3.744 1 98 102 THR A N 1
ATOM 822 C CA . THR A 1 102 ? 14.164 -13.164 -3.955 1 98 102 THR A CA 1
ATOM 823 C C . THR A 1 102 ? 13.906 -13.938 -2.666 1 98 102 THR A C 1
ATOM 825 O O . THR A 1 102 ? 12.766 -14.297 -2.361 1 98 102 THR A O 1
ATOM 828 N N . GLU A 1 103 ? 14.938 -14.117 -1.909 1 97.56 103 GLU A N 1
ATOM 829 C CA . GLU A 1 103 ? 14.844 -14.859 -0.653 1 97.56 103 GLU A CA 1
ATOM 830 C C . GLU A 1 103 ? 13.969 -14.117 0.358 1 97.56 103 GLU A C 1
ATOM 832 O O . GLU A 1 103 ? 13.219 -14.742 1.113 1 97.56 103 GLU A O 1
ATOM 837 N N . GLU A 1 104 ? 14.078 -12.852 0.399 1 97.75 104 GLU A N 1
ATOM 838 C CA . GLU A 1 104 ? 13.258 -12.055 1.308 1 97.75 104 GLU A CA 1
ATOM 839 C C . GLU A 1 104 ? 11.773 -12.18 0.964 1 97.75 104 GLU A C 1
ATOM 841 O O . GLU A 1 104 ? 10.938 -12.336 1.854 1 97.75 104 GLU A O 1
ATOM 846 N N . LEU A 1 105 ? 11.484 -12.086 -0.281 1 98.06 105 LEU A N 1
ATOM 847 C CA . LEU A 1 105 ? 10.109 -12.266 -0.718 1 98.06 105 LEU A CA 1
ATOM 848 C C . LEU A 1 105 ? 9.625 -13.68 -0.436 1 98.06 105 LEU A C 1
ATOM 850 O O . LEU A 1 105 ? 8.5 -13.883 0.029 1 98.06 105 LEU A O 1
ATOM 854 N N . GLU A 1 106 ? 10.477 -14.625 -0.706 1 98.06 106 GLU A N 1
ATOM 855 C CA . GLU A 1 106 ? 10.148 -16.031 -0.438 1 98.06 106 GLU A CA 1
ATOM 856 C C . GLU A 1 106 ? 9.797 -16.234 1.031 1 98.06 106 GLU A C 1
ATOM 858 O O . GLU A 1 106 ? 8.82 -16.922 1.347 1 98.06 106 GLU A O 1
ATOM 863 N N . GLU A 1 107 ? 10.609 -15.719 1.859 1 97.69 107 GLU A N 1
ATOM 864 C CA . GLU A 1 107 ? 10.375 -15.836 3.297 1 97.69 107 GLU A CA 1
ATOM 865 C C . GLU A 1 107 ? 9.031 -15.227 3.688 1 97.69 107 GLU A C 1
ATOM 867 O O . GLU A 1 107 ? 8.289 -15.805 4.488 1 97.69 107 GLU A O 1
ATOM 872 N N . ARG A 1 108 ? 8.766 -14.023 3.158 1 97.81 108 ARG A N 1
ATOM 873 C CA . ARG A 1 108 ? 7.5 -13.359 3.463 1 97.81 108 ARG A CA 1
ATOM 874 C C . ARG A 1 108 ? 6.312 -14.203 3.01 1 97.81 108 ARG A C 1
ATOM 876 O O . ARG A 1 108 ? 5.312 -14.305 3.721 1 97.81 108 ARG A O 1
ATOM 883 N N . LEU A 1 109 ? 6.387 -14.828 1.827 1 97.88 109 LEU A N 1
ATOM 884 C CA . LEU A 1 109 ? 5.324 -15.68 1.302 1 97.88 109 LEU A CA 1
ATOM 885 C C . LEU A 1 109 ? 5.188 -16.953 2.133 1 97.88 109 LEU A C 1
ATOM 887 O O . LEU A 1 109 ? 4.074 -17.422 2.373 1 97.88 109 LEU A O 1
ATOM 891 N N . SER A 1 110 ? 6.301 -17.453 2.559 1 97.56 110 SER A N 1
ATOM 892 C CA . SER A 1 110 ? 6.297 -18.688 3.352 1 97.56 110 SER A CA 1
ATOM 893 C C . SER A 1 110 ? 5.629 -18.469 4.707 1 97.56 110 SER A C 1
ATOM 895 O O . SER A 1 110 ? 4.969 -19.359 5.23 1 97.56 110 SER A O 1
ATOM 897 N N . ARG A 1 111 ? 5.801 -17.297 5.238 1 96.5 111 ARG A N 1
ATOM 898 C CA . ARG A 1 111 ? 5.168 -16.969 6.512 1 96.5 111 ARG A CA 1
ATOM 899 C C . ARG A 1 111 ? 3.65 -17.078 6.414 1 96.5 111 ARG A C 1
ATOM 901 O O . ARG A 1 111 ? 2.988 -17.438 7.395 1 96.5 111 ARG A O 1
ATOM 908 N N . ALA A 1 112 ? 3.166 -16.844 5.242 1 96.56 112 ALA A N 1
ATOM 909 C CA . ALA A 1 112 ? 1.727 -16.938 5.016 1 96.56 112 ALA A CA 1
ATOM 910 C C . ALA A 1 112 ? 1.336 -18.359 4.59 1 96.56 112 ALA A C 1
ATOM 912 O O . ALA A 1 112 ? 0.168 -18.625 4.297 1 96.56 112 ALA A O 1
ATOM 913 N N . GLN A 1 113 ? 2.295 -19.219 4.438 1 95.94 113 GLN A N 1
ATOM 914 C CA . GLN A 1 113 ? 2.105 -20.625 4.141 1 95.94 113 GLN A CA 1
ATOM 915 C C . GLN A 1 113 ? 1.503 -20.828 2.752 1 95.94 113 GLN A C 1
ATOM 917 O O . GLN A 1 113 ? 0.684 -21.719 2.545 1 95.94 113 GLN A O 1
ATOM 922 N N . VAL A 1 114 ? 1.896 -19.953 1.902 1 97.69 114 VAL A N 1
ATOM 923 C CA . VAL A 1 114 ? 1.433 -20.141 0.53 1 97.69 114 VAL A CA 1
ATOM 924 C C . VAL A 1 114 ? 2.504 -20.859 -0.288 1 97.69 114 VAL A C 1
ATOM 926 O O . VAL A 1 114 ? 2.23 -21.344 -1.389 1 97.69 114 VAL A O 1
ATOM 929 N N . ILE A 1 115 ? 3.691 -20.938 0.262 1 96.62 115 ILE A N 1
ATOM 930 C CA . ILE A 1 115 ? 4.754 -21.766 -0.302 1 96.62 115 ILE A CA 1
ATOM 931 C C . ILE A 1 115 ? 5.477 -22.516 0.817 1 96.62 115 ILE A C 1
ATOM 933 O O . ILE A 1 115 ? 5.34 -22.172 1.992 1 96.62 115 ILE A O 1
ATOM 937 N N . PHE A 1 116 ? 6.172 -23.531 0.415 1 92.88 116 PHE A N 1
ATOM 938 C CA . PHE A 1 116 ? 6.895 -24.344 1.384 1 92.88 116 PHE A CA 1
ATOM 939 C C . PHE A 1 116 ? 8.336 -24.562 0.941 1 92.88 116 PHE A C 1
ATOM 941 O O . PHE A 1 116 ? 8.617 -24.672 -0.255 1 92.88 116 PHE A O 1
ATOM 948 N N . PHE A 1 117 ? 9.148 -24.516 1.953 1 85.31 117 PHE A N 1
ATOM 949 C CA . PHE A 1 117 ? 10.547 -24.797 1.655 1 85.31 117 PHE A CA 1
ATOM 950 C C . PHE A 1 117 ? 10.766 -26.297 1.52 1 85.31 117 PHE A C 1
ATOM 952 O O . PHE A 1 117 ? 10.086 -27.094 2.17 1 85.31 117 PHE A O 1
ATOM 959 N N . GLU A 1 118 ? 11.266 -26.859 0.446 1 66.38 118 GLU A N 1
ATOM 960 C CA . GLU A 1 118 ? 11.523 -28.281 0.215 1 66.38 118 GLU A CA 1
ATOM 961 C C . GLU A 1 118 ? 11.922 -28.984 1.509 1 66.38 118 GLU A C 1
ATOM 963 O O . GLU A 1 118 ? 11.555 -30.141 1.729 1 66.38 118 GLU A O 1
ATOM 968 N N . GLY A 1 119 ? 12.828 -28.484 2.377 1 53.75 119 GLY A N 1
ATOM 969 C CA . GLY A 1 119 ? 13.125 -29.359 3.502 1 53.75 119 GLY A CA 1
ATOM 970 C C . GLY A 1 119 ? 11.914 -29.656 4.367 1 53.75 119 GLY A C 1
ATOM 971 O O . GLY A 1 119 ? 11.969 -30.5 5.25 1 53.75 119 GLY A O 1
ATOM 972 N N . GLU A 1 120 ? 11.109 -28.734 4.441 1 46.78 120 GLU A N 1
ATOM 973 C CA . GLU A 1 120 ? 9.914 -28.953 5.242 1 46.78 120 GLU A CA 1
ATOM 974 C C . GLU A 1 120 ? 8.867 -29.766 4.473 1 46.78 120 GLU A C 1
ATOM 976 O O . GLU A 1 120 ? 7.668 -29.578 4.66 1 46.78 120 GLU A O 1
ATOM 981 N N . SER A 1 121 ? 9.227 -30.297 3.393 1 40.88 121 SER A N 1
ATOM 982 C CA . SER A 1 121 ? 8.336 -31.094 2.562 1 40.88 121 SER A CA 1
ATOM 983 C C . SER A 1 121 ? 7.422 -31.969 3.416 1 40.88 121 SER A C 1
ATOM 985 O O . SER A 1 121 ? 7.633 -32.094 4.621 1 40.88 121 SER A O 1
ATOM 987 N N . SER A 1 122 ? 6.879 -33.219 2.754 1 41.03 122 SER A N 1
ATOM 988 C CA . SER A 1 122 ? 5.883 -34.281 2.955 1 41.03 122 SER A CA 1
ATOM 989 C C . SER A 1 122 ? 6.145 -35.062 4.246 1 41.03 122 SER A C 1
ATOM 991 O O . SER A 1 122 ? 7.148 -35.75 4.367 1 41.03 122 SER A O 1
ATOM 993 N N . LEU A 1 123 ? 5.859 -34.531 5.352 1 38.69 123 LEU A N 1
ATOM 994 C CA . LEU A 1 123 ? 5.562 -35.562 6.355 1 38.69 123 LEU A CA 1
ATOM 995 C C . LEU A 1 123 ? 4.867 -36.781 5.719 1 38.69 123 LEU A C 1
ATOM 997 O O . LEU A 1 123 ? 3.719 -36.656 5.281 1 38.69 123 LEU A O 1
ATOM 1001 N N . LYS A 1 124 ? 5.555 -37.438 4.703 1 38.84 124 LYS A N 1
ATOM 1002 C CA . LYS A 1 124 ? 5.141 -38.781 4.285 1 38.84 124 LYS A CA 1
ATOM 1003 C C . LYS A 1 124 ? 4.512 -39.531 5.449 1 38.84 124 LYS A C 1
ATOM 1005 O O . LYS A 1 124 ? 5.074 -39.562 6.547 1 38.84 124 LYS A O 1
ATOM 1010 N N . PRO A 1 125 ? 3.166 -39.75 5.461 1 38.12 125 PRO A N 1
ATOM 1011 C CA . PRO A 1 125 ? 2.625 -40.625 6.492 1 38.12 125 PRO A CA 1
ATOM 1012 C C . PRO A 1 125 ? 3.496 -41.875 6.727 1 38.12 125 PRO A C 1
ATOM 1014 O O . PRO A 1 125 ? 4.102 -42.375 5.785 1 38.12 125 PRO A O 1
ATOM 1017 N N . SER A 1 126 ? 4.195 -41.938 7.77 1 35.62 126 SER A N 1
ATOM 1018 C CA . SER A 1 126 ? 4.898 -43.156 8.164 1 35.62 126 SER A CA 1
ATOM 1019 C C . SER A 1 126 ? 4.164 -44.406 7.676 1 35.62 126 SER A C 1
ATOM 1021 O O . SER A 1 126 ? 2.961 -44.562 7.91 1 35.62 126 SER A O 1
ATOM 1023 N N . LYS A 1 127 ? 4.457 -44.938 6.48 1 34.38 127 LYS A N 1
ATOM 1024 C CA . LYS A 1 127 ? 4.062 -46.281 6.121 1 34.38 127 LYS A CA 1
ATOM 1025 C C . LYS A 1 127 ? 4.105 -47.219 7.336 1 34.38 127 LYS A C 1
ATOM 1027 O O . LYS A 1 127 ? 5.168 -47.406 7.926 1 34.38 127 LYS A O 1
ATOM 1032 N N . GLN A 1 128 ? 3.057 -47.188 8.195 1 30.7 128 GLN A N 1
ATOM 1033 C CA . GLN A 1 128 ? 2.877 -48.25 9.172 1 30.7 128 GLN A CA 1
ATOM 1034 C C . GLN A 1 128 ? 3.25 -49.594 8.578 1 30.7 128 GLN A C 1
ATOM 1036 O O . GLN A 1 128 ? 2.645 -50.062 7.605 1 30.7 128 GLN A O 1
ATOM 1041 N N . GLN A 1 129 ? 4.551 -49.938 8.484 1 31.88 129 GLN A N 1
ATOM 1042 C CA . GLN A 1 129 ? 5 -51.281 8.258 1 31.88 129 GLN A CA 1
ATOM 1043 C C . GLN A 1 129 ? 4.117 -52.281 9 1 31.88 129 GLN A C 1
ATOM 1045 O O . GLN A 1 129 ? 4.07 -52.281 10.227 1 31.88 129 GLN A O 1
ATOM 1050 N N . THR A 1 130 ? 2.932 -52.594 8.594 1 31.14 130 THR A N 1
ATOM 1051 C CA . THR A 1 130 ? 2.162 -53.719 9.117 1 31.14 130 THR A CA 1
ATOM 1052 C C . THR A 1 130 ? 3.025 -54.969 9.195 1 31.14 130 THR A C 1
ATOM 1054 O O . THR A 1 130 ? 3.697 -55.312 8.227 1 31.14 130 THR A O 1
ATOM 1057 N N . ARG A 1 131 ? 3.627 -55.188 10.383 1 32.94 131 ARG A N 1
ATOM 1058 C CA . ARG A 1 131 ? 4.277 -56.438 10.766 1 32.94 131 ARG A CA 1
ATOM 1059 C C . ARG A 1 131 ? 3.457 -57.656 10.32 1 32.94 131 ARG A C 1
ATOM 1061 O O . ARG A 1 131 ? 2.348 -57.875 10.812 1 32.94 131 ARG A O 1
ATOM 1068 N N . ASN A 1 132 ? 3.4 -57.812 8.898 1 26.56 132 ASN A N 1
ATOM 1069 C CA . ASN A 1 132 ? 2.789 -59.062 8.469 1 26.56 132 ASN A CA 1
ATOM 1070 C C . ASN A 1 132 ? 3.33 -60.25 9.266 1 26.56 132 ASN A C 1
ATOM 1072 O O . ASN A 1 132 ? 4.492 -60.625 9.109 1 26.56 132 ASN A O 1
ATOM 1076 N N . VAL A 1 133 ? 3.041 -60.312 10.57 1 31.72 133 VAL A N 1
ATOM 1077 C CA . VAL A 1 133 ? 3.311 -61.531 11.336 1 31.72 133 VAL A CA 1
ATOM 1078 C C . VAL A 1 133 ? 2.842 -62.75 10.547 1 31.72 133 VAL A C 1
ATOM 1080 O O . VAL A 1 133 ? 1.648 -62.906 10.281 1 31.72 133 VAL A O 1
ATOM 1083 N N . ARG A 1 134 ? 3.568 -63.125 9.516 1 32.25 134 ARG A N 1
ATOM 1084 C CA . ARG A 1 134 ? 3.379 -64.438 8.883 1 32.25 134 ARG A CA 1
ATOM 1085 C C . ARG A 1 134 ? 3.344 -65.562 9.93 1 32.25 134 ARG A C 1
ATOM 1087 O O . ARG A 1 134 ? 4.324 -65.75 10.648 1 32.25 134 ARG A O 1
ATOM 1094 N N . HIS A 1 135 ? 2.254 -65.688 10.688 1 29.73 135 HIS A N 1
ATOM 1095 C CA . HIS A 1 135 ? 1.985 -66.875 11.516 1 29.73 135 HIS A CA 1
ATOM 1096 C C . HIS A 1 135 ? 2.33 -68.125 10.773 1 29.73 135 HIS A C 1
ATOM 1098 O O . HIS A 1 135 ? 1.733 -68.438 9.734 1 29.73 135 HIS A O 1
ATOM 1104 N N . GLY A 1 136 ? 3.648 -68.438 10.539 1 28.38 136 GLY A N 1
ATOM 1105 C CA . GLY A 1 136 ? 4.102 -69.688 10.078 1 28.38 136 GLY A CA 1
ATOM 1106 C C . GLY A 1 136 ? 3.379 -70.875 10.742 1 28.38 136 GLY A C 1
ATOM 1107 O O . GLY A 1 136 ? 3.316 -70.938 11.977 1 28.38 136 GLY A O 1
ATOM 1108 N N . SER A 1 137 ? 2.256 -71.312 10.227 1 28.67 137 SER A N 1
ATOM 1109 C CA . SER A 1 137 ? 1.531 -72.5 10.562 1 28.67 137 SER A CA 1
ATOM 1110 C C . SER A 1 137 ? 2.473 -73.688 10.656 1 28.67 137 SER A C 1
ATOM 1112 O O . SER A 1 137 ? 3.031 -74.125 9.648 1 28.67 137 SER A O 1
ATOM 1114 N N . ASN A 1 138 ? 3.387 -73.75 11.586 1 28.59 138 ASN A N 1
ATOM 1115 C CA . ASN A 1 138 ? 4.145 -74.938 11.906 1 28.59 138 ASN A CA 1
ATOM 1116 C C . ASN A 1 138 ? 3.232 -76.188 12.008 1 28.59 138 ASN A C 1
ATOM 1118 O O . ASN A 1 138 ? 2.512 -76.312 12.992 1 28.59 138 ASN A O 1
ATOM 1122 N N . SER A 1 139 ? 2.432 -76.5 10.992 1 28.45 139 SER A N 1
ATOM 1123 C CA . SER A 1 139 ? 1.733 -77.75 11.078 1 28.45 139 SER A CA 1
ATOM 1124 C C . SER A 1 139 ? 2.701 -78.938 11.383 1 28.45 139 SER A C 1
ATOM 1126 O O . SER A 1 139 ? 3.529 -79.25 10.547 1 28.45 139 SER A O 1
ATOM 1128 N N . GLN A 1 140 ? 3.334 -78.938 12.484 1 27.3 140 GLN A N 1
ATOM 1129 C CA . GLN A 1 140 ? 4.094 -80.062 12.984 1 27.3 140 GLN A CA 1
ATOM 1130 C C . GLN A 1 140 ? 3.273 -81.375 12.914 1 27.3 140 GLN A C 1
ATOM 1132 O O . GLN A 1 140 ? 2.338 -81.562 13.688 1 27.3 140 GLN A O 1
ATOM 1137 N N . ASP A 1 141 ? 2.922 -81.688 11.695 1 30.58 141 ASP A N 1
ATOM 1138 C CA . ASP A 1 141 ? 2.32 -83 11.617 1 30.58 141 ASP A CA 1
ATOM 1139 C C . ASP A 1 141 ? 3.139 -84.062 12.398 1 30.58 141 ASP A C 1
ATOM 1141 O O . ASP A 1 141 ? 4.367 -84.062 12.32 1 30.58 141 ASP A O 1
ATOM 1145 N N . SER A 1 142 ? 2.584 -84.375 13.57 1 31.14 142 SER A N 1
ATOM 1146 C CA . SER A 1 142 ? 2.842 -85.438 14.539 1 31.14 142 SER A CA 1
ATOM 1147 C C . SER A 1 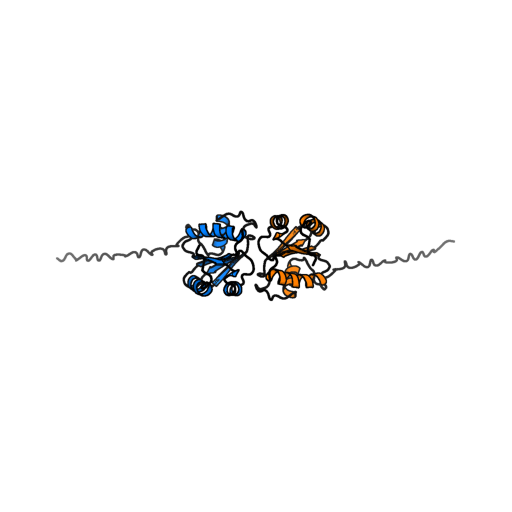142 ? 3.277 -86.75 13.859 1 31.14 142 SER A C 1
ATOM 1149 O O . SER A 1 142 ? 2.842 -87.062 12.742 1 31.14 142 SER A O 1
ATOM 1151 N N . ASP A 1 143 ? 4.391 -87.25 14.328 1 30.83 143 ASP A N 1
ATOM 1152 C CA . ASP A 1 143 ? 5.125 -88.5 14.297 1 30.83 143 ASP A CA 1
ATOM 1153 C C . ASP A 1 143 ? 4.191 -89.688 14.516 1 30.83 143 ASP A C 1
ATOM 1155 O O . ASP A 1 143 ? 3.6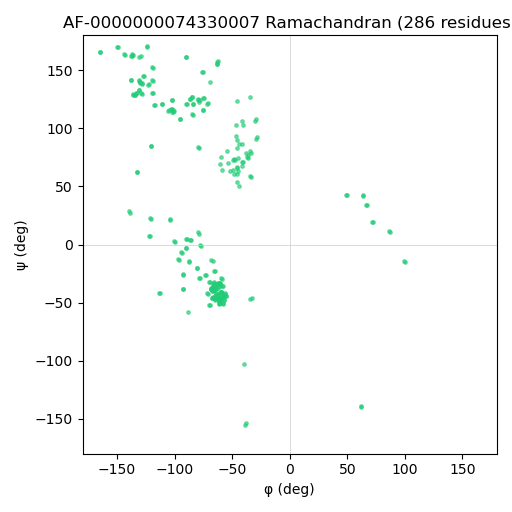29 -89.875 15.602 1 30.83 143 ASP A O 1
ATOM 1159 N N . SER A 1 144 ? 3.062 -89.75 13.75 1 28.47 144 SER A N 1
ATOM 1160 C CA . SER A 1 144 ? 2.34 -91 13.883 1 28.47 144 SER A CA 1
ATOM 1161 C C . SER A 1 144 ? 3.289 -92.188 13.812 1 28.47 144 SER A C 1
ATOM 1163 O O . SER A 1 144 ? 4.254 -92.188 13.039 1 28.47 144 SER A O 1
ATOM 1165 N N . GLU A 1 145 ? 3.219 -93 14.906 1 26.66 145 GLU A N 1
ATOM 1166 C CA . GLU A 1 145 ? 3.441 -94.438 15.047 1 26.66 145 GLU A CA 1
ATOM 1167 C C . GLU A 1 145 ? 2.826 -95.188 13.883 1 26.66 145 GLU A C 1
ATOM 1169 O O . GLU A 1 145 ? 1.765 -94.812 13.375 1 26.66 145 GLU A O 1
ATOM 1174 N N . MET B 1 1 ? -5.137 22 2.852 1 61.75 1 MET B N 1
ATOM 1175 C CA . MET B 1 1 ? -3.922 21.203 2.76 1 61.75 1 MET B CA 1
ATOM 1176 C C . MET B 1 1 ? -2.975 21.766 1.708 1 61.75 1 MET B C 1
ATOM 1178 O O . MET B 1 1 ? -3.391 22.062 0.585 1 61.75 1 MET B O 1
ATOM 1182 N N . ALA B 1 2 ? -1.819 22.25 2.1 1 71.31 2 ALA B N 1
ATOM 1183 C CA . ALA B 1 2 ? -0.908 22.922 1.18 1 71.31 2 ALA B CA 1
ATOM 1184 C C . ALA B 1 2 ? -0.219 21.922 0.257 1 71.31 2 ALA B C 1
ATOM 1186 O O . ALA B 1 2 ? 0.221 20.859 0.703 1 71.31 2 ALA B O 1
ATOM 1187 N N . SER B 1 3 ? -0.371 22.219 -1.071 1 77.5 3 SER B N 1
ATOM 1188 C CA . SER B 1 3 ? 0.417 21.469 -2.045 1 77.5 3 SER B CA 1
ATOM 1189 C C . SER B 1 3 ? 1.808 22.062 -2.211 1 77.5 3 SER B C 1
ATOM 1191 O O . SER B 1 3 ? 1.948 23.281 -2.393 1 77.5 3 SER B O 1
ATOM 1193 N N . ILE B 1 4 ? 2.902 21.344 -1.966 1 76.69 4 ILE B N 1
ATOM 1194 C CA . ILE B 1 4 ? 4.266 21.844 -2.09 1 76.69 4 ILE B CA 1
ATOM 1195 C C . ILE B 1 4 ? 4.691 21.828 -3.555 1 76.69 4 ILE B C 1
ATOM 1197 O O . ILE B 1 4 ? 4.594 20.797 -4.223 1 76.69 4 ILE B O 1
ATOM 1201 N N . PRO B 1 5 ? 5.062 22.891 -3.994 1 70.56 5 PRO B N 1
ATOM 1202 C CA . PRO B 1 5 ? 5.508 22.938 -5.391 1 70.56 5 PRO B CA 1
ATOM 1203 C C . PRO B 1 5 ? 6.723 22.062 -5.656 1 70.56 5 PRO B C 1
ATOM 1205 O O . PRO B 1 5 ? 7.559 21.875 -4.77 1 70.56 5 PRO B O 1
ATOM 1208 N N . ARG B 1 6 ? 6.941 21.688 -6.855 1 66.94 6 ARG B N 1
ATOM 1209 C CA . ARG B 1 6 ? 7.898 20.688 -7.344 1 66.94 6 ARG B CA 1
ATOM 1210 C C . ARG B 1 6 ? 9.328 21.094 -7.012 1 66.94 6 ARG B C 1
ATOM 1212 O O . ARG B 1 6 ? 10.109 20.281 -6.504 1 66.94 6 ARG B O 1
ATOM 1219 N N . PHE B 1 7 ? 9.68 22.312 -7.34 1 63.81 7 PHE B N 1
ATOM 1220 C CA . PHE B 1 7 ? 11.078 22.719 -7.328 1 63.81 7 PHE B CA 1
ATOM 1221 C C . PHE B 1 7 ? 11.547 23 -5.906 1 63.81 7 PHE B C 1
ATOM 1223 O O . PHE B 1 7 ? 12.742 23.172 -5.66 1 63.81 7 PHE B O 1
ATOM 1230 N N . LEU B 1 8 ? 10.688 22.844 -5.055 1 64.12 8 LEU B N 1
ATOM 1231 C CA . LEU B 1 8 ? 11.117 23.203 -3.705 1 64.12 8 LEU B CA 1
ATOM 1232 C C . LEU B 1 8 ? 10.586 22.203 -2.682 1 64.12 8 LEU B C 1
ATOM 1234 O O . LEU B 1 8 ? 10.523 22.5 -1.488 1 64.12 8 LEU B O 1
ATOM 1238 N N . THR B 1 9 ? 10.453 21.047 -3.279 1 73.88 9 THR B N 1
ATOM 1239 C CA . THR B 1 9 ? 9.727 20.094 -2.434 1 73.88 9 THR B CA 1
ATOM 1240 C C . THR B 1 9 ? 10.602 19.641 -1.266 1 73.88 9 THR B C 1
ATOM 1242 O O . THR B 1 9 ? 10.188 19.734 -0.107 1 73.88 9 THR B O 1
ATOM 1245 N N . ARG B 1 10 ? 11.82 19.406 -1.624 1 82.5 10 ARG B N 1
ATOM 1246 C CA . ARG B 1 10 ? 12.664 18.859 -0.572 1 82.5 10 ARG B CA 1
ATOM 1247 C C . ARG B 1 10 ? 12.961 19.891 0.5 1 82.5 10 ARG B C 1
ATOM 1249 O O . ARG B 1 10 ? 12.742 19.656 1.689 1 82.5 10 ARG B O 1
ATOM 1256 N N . ARG B 1 11 ? 13.422 21.016 0.068 1 84.62 11 ARG B N 1
ATOM 1257 C CA . ARG B 1 11 ? 13.773 22.078 1.014 1 84.62 11 ARG B CA 1
ATOM 1258 C C . ARG B 1 11 ? 12.555 22.516 1.825 1 84.62 11 ARG B C 1
ATOM 1260 O O . ARG B 1 11 ? 12.633 22.625 3.049 1 84.62 11 ARG B O 1
ATOM 1267 N N . ILE B 1 12 ? 11.5 22.719 1.163 1 89.25 12 ILE B N 1
ATOM 1268 C CA . ILE B 1 12 ? 10.289 23.188 1.824 1 89.25 12 ILE B CA 1
ATOM 1269 C C . ILE B 1 12 ? 9.758 22.094 2.758 1 89.25 12 ILE B C 1
ATOM 1271 O O . ILE B 1 12 ? 9.336 22.391 3.881 1 89.25 12 ILE B O 1
ATOM 1275 N N . PHE B 1 13 ? 9.852 20.906 2.361 1 92.5 13 PHE B N 1
ATOM 1276 C CA . PHE B 1 13 ? 9.383 19.781 3.164 1 92.5 13 PHE B CA 1
ATOM 1277 C C . PHE B 1 13 ? 10.133 19.719 4.492 1 92.5 13 PHE B C 1
ATOM 1279 O O . PHE B 1 13 ? 9.516 19.672 5.555 1 92.5 13 PHE B O 1
ATOM 1286 N N . PHE B 1 14 ? 11.367 19.766 4.402 1 92 14 PHE B N 1
ATOM 1287 C CA . PHE B 1 14 ? 12.164 19.641 5.613 1 92 14 PHE B CA 1
ATOM 1288 C C . PHE B 1 14 ? 11.992 20.85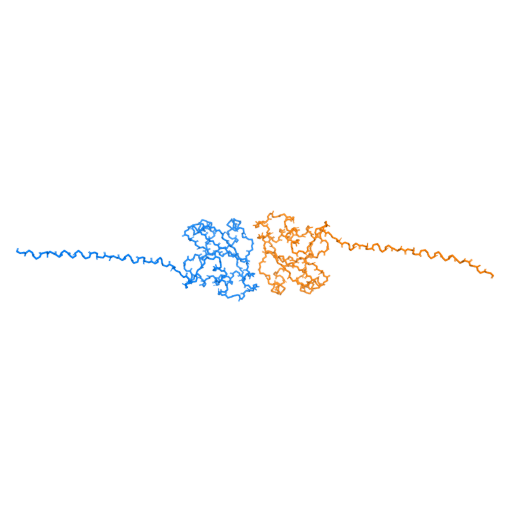9 6.512 1 92 14 PHE B C 1
ATOM 1290 O O . PHE B 1 14 ? 12.008 20.734 7.742 1 92 14 PHE B O 1
ATOM 1297 N N . THR B 1 15 ? 11.898 22 5.898 1 92.94 15 THR B N 1
ATOM 1298 C CA . THR B 1 15 ? 11.625 23.203 6.684 1 92.94 15 THR B CA 1
ATOM 1299 C C . THR B 1 15 ? 10.328 23.047 7.465 1 92.94 15 THR B C 1
ATOM 1301 O O . THR B 1 15 ? 10.281 23.344 8.664 1 92.94 15 THR B O 1
ATOM 1304 N N . ILE B 1 16 ? 9.359 22.547 6.805 1 93.06 16 ILE B N 1
ATOM 1305 C CA . ILE B 1 16 ? 8.047 22.375 7.43 1 93.06 16 ILE B CA 1
ATOM 1306 C C . ILE B 1 16 ? 8.141 21.328 8.539 1 93.06 16 ILE B C 1
ATOM 1308 O O . ILE B 1 16 ? 7.637 21.547 9.648 1 93.06 16 ILE B O 1
ATOM 1312 N N . VAL B 1 17 ? 8.75 20.281 8.32 1 94.75 17 VAL B N 1
ATOM 1313 C CA . VAL B 1 17 ? 8.867 19.172 9.258 1 94.75 17 VAL B CA 1
ATOM 1314 C C . VAL B 1 17 ? 9.641 19.625 10.5 1 94.75 17 VAL B C 1
ATOM 1316 O O . VAL B 1 17 ? 9.312 19.219 11.617 1 94.75 17 VAL B O 1
ATOM 1319 N N . LYS B 1 18 ? 10.594 20.484 10.312 1 94.81 18 LYS B N 1
ATOM 1320 C CA . LYS B 1 18 ? 11.391 20.984 11.43 1 94.81 18 LYS B CA 1
ATOM 1321 C C . LYS B 1 18 ? 10.641 22.047 12.219 1 94.81 18 LYS B C 1
ATOM 1323 O O . LYS B 1 18 ? 10.812 22.172 13.438 1 94.81 18 LYS B O 1
ATOM 1328 N N . ALA B 1 19 ? 9.805 22.719 11.547 1 95.56 19 ALA B N 1
ATOM 1329 C CA . ALA B 1 19 ? 9.117 23.844 12.156 1 95.56 19 ALA B CA 1
ATOM 1330 C C . ALA B 1 19 ? 7.844 23.391 12.867 1 95.56 19 ALA B C 1
ATOM 1332 O O . ALA B 1 19 ? 7.242 24.156 13.625 1 95.56 19 ALA B O 1
ATOM 1333 N N . SER B 1 20 ? 7.422 22.188 12.594 1 95.69 20 SER B N 1
ATOM 1334 C CA . SER B 1 20 ? 6.156 21.703 13.125 1 95.69 20 SER B CA 1
ATOM 1335 C C . SER B 1 20 ? 6.348 20.422 13.938 1 95.69 20 SER B C 1
ATOM 1337 O O . SER B 1 20 ? 7.047 19.516 13.492 1 95.69 20 SER B O 1
ATOM 1339 N N . ASP B 1 21 ? 5.695 20.312 15.062 1 96.75 21 ASP B N 1
ATOM 1340 C CA . ASP B 1 21 ? 5.809 19.141 15.914 1 96.75 21 ASP B CA 1
ATOM 1341 C C . ASP B 1 21 ? 5.148 17.922 15.273 1 96.75 21 ASP B C 1
ATOM 1343 O O . ASP B 1 21 ? 5.562 16.781 15.508 1 96.75 21 ASP B O 1
ATOM 1347 N N . ARG B 1 22 ? 4.098 18.25 14.516 1 97.88 22 ARG B N 1
ATOM 1348 C CA . ARG B 1 22 ? 3.32 17.188 13.883 1 97.88 22 ARG B CA 1
ATOM 1349 C C . ARG B 1 22 ? 2.99 17.547 12.438 1 97.88 22 ARG B C 1
ATOM 1351 O O . ARG B 1 22 ? 2.494 18.625 12.156 1 97.88 22 ARG B O 1
ATOM 1358 N N . VAL B 1 23 ? 3.285 16.609 11.539 1 97.44 23 VAL B N 1
ATOM 1359 C CA . VAL B 1 23 ? 3.016 16.828 10.125 1 97.44 23 VAL B CA 1
ATOM 1360 C C . VAL B 1 23 ? 2.332 15.594 9.539 1 97.44 23 VAL B C 1
ATOM 1362 O O . VAL B 1 23 ? 2.738 14.461 9.812 1 97.44 23 VAL B O 1
ATOM 1365 N N . VAL B 1 24 ? 1.257 15.781 8.844 1 98.19 24 VAL B N 1
ATOM 1366 C CA . VAL B 1 24 ? 0.607 14.773 8.008 1 98.19 24 VAL B CA 1
ATOM 1367 C C . VAL B 1 24 ? 0.878 15.07 6.535 1 98.19 24 VAL B C 1
ATOM 1369 O O . VAL B 1 24 ? 0.446 16.109 6.016 1 98.19 24 VAL B O 1
ATOM 1372 N N . CYS B 1 25 ? 1.604 14.172 5.867 1 97.5 25 CYS B N 1
ATOM 1373 C CA . CYS B 1 25 ? 2 14.414 4.484 1 97.5 25 CYS B CA 1
ATOM 1374 C C . CYS B 1 25 ? 1.393 13.375 3.549 1 97.5 25 CYS B C 1
ATOM 1376 O O . CYS B 1 25 ? 1.681 12.188 3.666 1 97.5 25 CYS B O 1
ATOM 1378 N N . HIS B 1 26 ? 0.623 13.812 2.619 1 98.12 26 HIS B N 1
ATOM 1379 C CA . HIS B 1 26 ? -0.043 12.961 1.638 1 98.12 26 HIS B CA 1
ATOM 1380 C C . HIS B 1 26 ? 0.761 12.875 0.344 1 98.12 26 HIS B C 1
ATOM 1382 O O . HIS B 1 26 ? 0.862 13.859 -0.394 1 98.12 26 HIS B O 1
ATOM 1388 N N . PHE B 1 27 ? 1.377 11.75 0.082 1 96.5 27 PHE B N 1
ATOM 1389 C CA . PHE B 1 27 ? 1.98 11.492 -1.22 1 96.5 27 PHE B CA 1
ATOM 1390 C C . PHE B 1 27 ? 0.943 10.953 -2.199 1 96.5 27 PHE B C 1
ATOM 1392 O O . PHE B 1 27 ? 0.271 9.961 -1.918 1 96.5 27 PHE B O 1
ATOM 1399 N N . TYR B 1 28 ? 0.881 11.617 -3.318 1 95.81 28 TYR B N 1
ATOM 1400 C CA . TYR B 1 28 ? -0.245 11.297 -4.188 1 95.81 28 TYR B CA 1
ATOM 1401 C C . TYR B 1 28 ? 0.167 11.336 -5.652 1 95.81 28 TYR B C 1
ATOM 1403 O O . TYR B 1 28 ? 1.276 11.766 -5.98 1 95.81 28 TYR B O 1
ATOM 1411 N N . ARG B 1 29 ? -0.625 10.766 -6.457 1 93.62 29 ARG B N 1
ATOM 1412 C CA . ARG B 1 29 ? -0.714 10.984 -7.895 1 93.62 29 ARG B CA 1
ATOM 1413 C C . ARG B 1 29 ? -2.131 11.375 -8.305 1 93.62 29 ARG B C 1
ATOM 1415 O O . ARG B 1 29 ? -3.041 11.391 -7.473 1 93.62 29 ARG B O 1
ATOM 1422 N N . GLU B 1 30 ? -2.258 11.797 -9.562 1 93.62 30 GLU B N 1
ATOM 1423 C CA . GLU B 1 30 ? -3.58 12.219 -10.016 1 93.62 30 GLU B CA 1
ATOM 1424 C C . GLU B 1 30 ? -4.461 11.023 -10.359 1 93.62 30 GLU B C 1
ATOM 1426 O O . GLU B 1 30 ? -4.512 10.594 -11.516 1 93.62 30 GLU B O 1
ATOM 1431 N N . ASN B 1 31 ? -5.07 10.461 -9.383 1 91.94 31 ASN B N 1
ATOM 1432 C CA . ASN B 1 31 ? -6.027 9.375 -9.555 1 91.94 31 ASN B CA 1
ATOM 1433 C C . ASN B 1 31 ? -7.105 9.398 -8.469 1 91.94 31 ASN B C 1
ATOM 1435 O O . ASN B 1 31 ? -7.031 10.195 -7.539 1 91.94 31 ASN B O 1
ATOM 1439 N N . TRP B 1 32 ? -8.117 8.633 -8.586 1 93.62 32 TRP B N 1
ATOM 1440 C CA . TRP B 1 32 ? -9.305 8.703 -7.738 1 93.62 32 TRP B CA 1
ATOM 1441 C C . TRP B 1 32 ? -8.961 8.391 -6.285 1 93.62 32 TRP B C 1
ATOM 1443 O O . TRP B 1 32 ? -9.336 9.141 -5.379 1 93.62 32 TRP B O 1
ATOM 1453 N N . PRO B 1 33 ? -8.164 7.316 -6.008 1 95.38 33 PRO B N 1
ATOM 1454 C CA . PRO B 1 33 ? -7.879 7.023 -4.598 1 95.38 33 PRO B CA 1
ATOM 1455 C C . PRO B 1 33 ? -7.18 8.18 -3.883 1 95.38 33 PRO B C 1
ATOM 1457 O O . PRO B 1 33 ? -7.504 8.477 -2.73 1 95.38 33 PRO B O 1
ATOM 1460 N N . CYS B 1 34 ? -6.316 8.734 -4.547 1 97.38 34 CYS B N 1
ATOM 1461 C CA . CYS B 1 34 ? -5.617 9.867 -3.943 1 97.38 34 CYS B CA 1
ATOM 1462 C C . CYS B 1 34 ? -6.562 11.047 -3.734 1 97.38 34 CYS B C 1
ATOM 1464 O O . CYS B 1 34 ? -6.434 11.781 -2.756 1 97.38 34 CYS B O 1
ATOM 1466 N N . LYS B 1 35 ? -7.492 11.25 -4.652 1 97.44 35 LYS B N 1
ATOM 1467 C CA . LYS B 1 35 ? -8.469 12.328 -4.52 1 97.44 35 LYS B CA 1
ATOM 1468 C C . LYS B 1 35 ? -9.359 12.117 -3.297 1 97.44 35 LYS B C 1
ATOM 1470 O O . LYS B 1 35 ? -9.703 13.078 -2.604 1 97.44 35 LYS B O 1
ATOM 1475 N N . VAL B 1 36 ? -9.695 10.93 -3.057 1 97.69 36 VAL B N 1
ATOM 1476 C CA . VAL B 1 36 ? -10.516 10.578 -1.901 1 97.69 36 VAL B CA 1
ATOM 1477 C C . VAL B 1 36 ? -9.789 10.961 -0.616 1 97.69 36 VAL B C 1
ATOM 1479 O O . VAL B 1 36 ? -10.359 11.609 0.263 1 97.69 36 VAL B O 1
ATOM 1482 N N . VAL B 1 37 ? -8.547 10.57 -0.525 1 98 37 VAL B N 1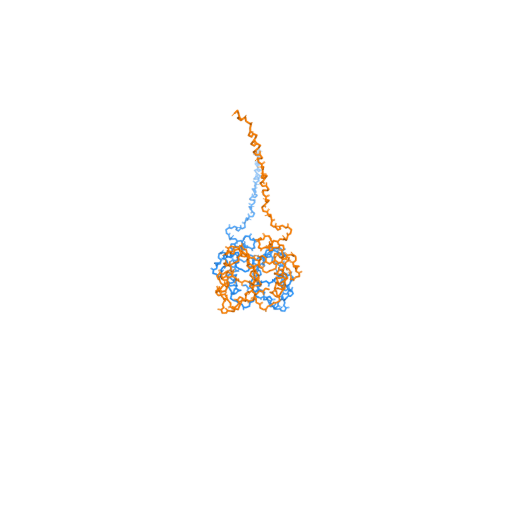
ATOM 1483 C CA . VAL B 1 37 ? -7.727 10.875 0.642 1 98 37 VAL B CA 1
ATOM 1484 C C . VAL B 1 37 ? -7.598 12.391 0.796 1 98 37 VAL B C 1
ATOM 1486 O O . VAL B 1 37 ? -7.766 12.922 1.895 1 98 37 VAL B O 1
ATOM 1489 N N . ASP B 1 38 ? -7.344 13.039 -0.286 1 97.62 38 ASP B N 1
ATOM 1490 C CA . ASP B 1 38 ? -7.172 14.492 -0.286 1 97.62 38 ASP B CA 1
ATOM 1491 C C . ASP B 1 38 ? -8.406 15.188 0.272 1 97.62 38 ASP B C 1
ATOM 1493 O O . ASP B 1 38 ? -8.297 16.141 1.051 1 97.62 38 ASP B O 1
ATOM 1497 N N . LYS B 1 39 ? -9.516 14.773 -0.139 1 97.94 39 LYS B N 1
ATOM 1498 C CA . LYS B 1 39 ? -10.773 15.359 0.325 1 97.94 39 LYS B CA 1
ATOM 1499 C C . LYS B 1 39 ? -10.898 15.266 1.843 1 97.94 39 LYS B C 1
ATOM 1501 O O . LYS B 1 39 ? -11.172 16.266 2.516 1 97.94 39 LYS B O 1
ATOM 1506 N N . HIS B 1 40 ? -10.688 14.102 2.35 1 98.44 40 HIS B N 1
ATOM 1507 C CA . HIS B 1 40 ? -10.836 13.891 3.785 1 98.44 40 HIS B CA 1
ATOM 1508 C C . HIS B 1 40 ? -9.758 14.648 4.562 1 98.44 40 HIS B C 1
ATOM 1510 O O . HIS B 1 40 ? -10.039 15.227 5.613 1 98.44 40 HIS B O 1
ATOM 1516 N N . LEU B 1 41 ? -8.57 14.648 4.07 1 98.38 41 LEU B N 1
ATOM 1517 C CA . LEU B 1 41 ? -7.496 15.367 4.738 1 98.38 41 LEU B CA 1
ATOM 1518 C C . LEU B 1 41 ? -7.758 16.875 4.73 1 98.38 41 LEU B C 1
ATOM 1520 O O . LEU B 1 41 ? -7.398 17.578 5.676 1 98.38 41 LEU B O 1
ATOM 1524 N N . GLY B 1 42 ? -8.328 17.328 3.625 1 97.88 42 GLY B N 1
ATOM 1525 C CA . GLY B 1 42 ? -8.711 18.734 3.572 1 97.88 42 GLY B CA 1
ATOM 1526 C C . GLY B 1 42 ? -9.648 19.141 4.691 1 97.88 42 GLY B C 1
ATOM 1527 O O . GLY B 1 42 ? -9.492 20.203 5.285 1 97.88 42 GLY B O 1
ATOM 1528 N N . ILE B 1 43 ? -10.57 18.328 4.973 1 97.81 43 ILE B N 1
ATOM 1529 C CA . ILE B 1 43 ? -11.531 18.562 6.043 1 97.81 43 ILE B CA 1
ATOM 1530 C C . ILE B 1 43 ? -10.828 18.516 7.395 1 97.81 43 ILE B C 1
ATOM 1532 O O . ILE B 1 43 ? -10.992 19.422 8.219 1 97.81 43 ILE B O 1
ATOM 1536 N N . LEU B 1 44 ? -10.008 17.547 7.617 1 97.75 44 LEU B N 1
ATOM 1537 C CA . LEU B 1 44 ? -9.312 17.359 8.883 1 97.75 44 LEU B CA 1
ATOM 1538 C C . LEU B 1 44 ? -8.328 18.5 9.141 1 97.75 44 LEU B C 1
ATOM 1540 O O . LEU B 1 44 ? -8.117 18.906 10.281 1 97.75 44 LEU B O 1
ATOM 1544 N N . ALA B 1 45 ? -7.793 18.984 8.062 1 97.56 45 ALA B N 1
ATOM 1545 C CA . ALA B 1 45 ? -6.836 20.094 8.18 1 97.56 45 ALA B CA 1
ATOM 1546 C C . ALA B 1 45 ? -7.492 21.312 8.797 1 97.56 45 ALA B C 1
ATOM 1548 O O . ALA B 1 45 ? -6.859 22.047 9.57 1 97.56 45 ALA B O 1
ATOM 1549 N N . LYS B 1 46 ? -8.672 21.531 8.492 1 96.5 46 LYS B N 1
ATOM 1550 C CA . LYS B 1 46 ? -9.414 22.672 9.031 1 96.5 46 LYS B CA 1
ATOM 1551 C C . LYS B 1 46 ? -9.766 22.453 10.5 1 96.5 46 LYS B C 1
ATOM 1553 O O . LYS B 1 46 ? -9.906 23.422 11.258 1 96.5 46 LYS B O 1
ATOM 1558 N N . GLN B 1 47 ? -9.875 21.234 10.898 1 96.25 47 GLN B N 1
ATOM 1559 C CA . GLN B 1 47 ? -10.328 20.891 12.242 1 96.25 47 GLN B CA 1
ATOM 1560 C C . GLN B 1 47 ? -9.148 20.719 13.195 1 96.25 47 GLN B C 1
ATOM 1562 O O . GLN B 1 47 ? -9.297 20.844 14.406 1 96.25 47 GLN B O 1
ATOM 1567 N N . HIS B 1 48 ? -8.031 20.391 12.664 1 96.88 48 HIS B N 1
ATOM 1568 C CA . HIS B 1 48 ? -6.848 20.125 13.469 1 96.88 48 HIS B CA 1
ATOM 1569 C C . HIS B 1 48 ? -5.711 21.078 13.109 1 96.88 48 HIS B C 1
ATOM 1571 O O . HIS B 1 48 ? -4.723 20.672 12.5 1 96.88 48 HIS B O 1
ATOM 1577 N N . ILE B 1 49 ? -5.766 22.172 13.703 1 94.44 49 ILE B N 1
ATOM 1578 C CA . ILE B 1 49 ? -4.848 23.25 13.352 1 94.44 49 ILE B CA 1
ATOM 1579 C C . ILE B 1 49 ? -3.494 23.016 14.023 1 94.44 49 ILE B C 1
ATOM 1581 O O . ILE B 1 49 ? -2.492 23.625 13.633 1 94.44 49 ILE B O 1
ATOM 1585 N N . GLU B 1 50 ? -3.459 22.234 15.047 1 95.5 50 GLU B N 1
ATOM 1586 C CA . GLU B 1 50 ? -2.229 21.922 15.773 1 95.5 50 GLU B CA 1
ATOM 1587 C C . GLU B 1 50 ? -1.268 21.109 14.914 1 95.5 50 GLU B C 1
ATOM 1589 O O . GLU B 1 50 ? -0.088 20.984 15.25 1 95.5 50 GLU B O 1
ATOM 1594 N N . THR B 1 51 ? -1.764 20.578 13.82 1 97.19 51 THR B N 1
ATOM 1595 C CA . THR B 1 51 ? -0.978 19.703 12.945 1 97.19 51 THR B CA 1
ATOM 1596 C C . THR B 1 51 ? -0.867 20.312 11.555 1 97.19 51 THR B C 1
ATOM 1598 O O . THR B 1 51 ? -1.841 20.859 11.023 1 97.19 51 THR B O 1
ATOM 1601 N N . ARG B 1 52 ? 0.293 20.203 10.922 1 96.62 52 ARG B N 1
ATOM 1602 C CA . ARG B 1 52 ? 0.49 20.703 9.562 1 96.62 52 ARG B CA 1
ATOM 1603 C C . ARG B 1 52 ? 0.148 19.625 8.539 1 96.62 52 ARG B C 1
ATOM 1605 O O . ARG B 1 52 ? 0.716 18.531 8.562 1 96.62 52 ARG B O 1
ATOM 1612 N N . PHE B 1 53 ? -0.827 19.938 7.664 1 97.38 53 PHE B N 1
ATOM 1613 C CA . PHE B 1 53 ? -1.21 19.031 6.582 1 97.38 53 PHE B CA 1
ATOM 1614 C C . PHE B 1 53 ? -0.626 19.5 5.254 1 97.38 53 PHE B C 1
ATOM 1616 O O . PHE B 1 53 ? -0.847 20.641 4.84 1 97.38 53 PHE B O 1
ATOM 1623 N N . ILE B 1 54 ? 0.119 18.594 4.617 1 96.38 54 ILE B N 1
ATOM 1624 C CA . ILE B 1 54 ? 0.69 18.938 3.322 1 96.38 54 ILE B CA 1
ATOM 1625 C C . ILE B 1 54 ? 0.529 17.781 2.348 1 96.38 54 ILE B C 1
ATOM 1627 O O . ILE B 1 54 ? 0.213 16.656 2.754 1 96.38 54 ILE B O 1
ATOM 1631 N N . LYS B 1 55 ? 0.679 18.031 1.088 1 96.12 55 LYS B N 1
ATOM 1632 C CA . LYS B 1 55 ? 0.639 16.969 0.08 1 96.12 55 LYS B CA 1
ATOM 1633 C C . LYS B 1 55 ? 1.73 17.172 -0.968 1 96.12 55 LYS B C 1
ATOM 1635 O O . LYS B 1 55 ? 2.051 18.312 -1.329 1 96.12 55 LYS B O 1
ATOM 1640 N N . ILE B 1 56 ? 2.285 16.109 -1.367 1 95.25 56 ILE B N 1
ATOM 1641 C CA . ILE B 1 56 ? 3.381 16.109 -2.33 1 95.25 56 ILE B CA 1
ATOM 1642 C C . ILE B 1 56 ? 3.061 15.133 -3.465 1 95.25 56 ILE B C 1
ATOM 1644 O O . ILE B 1 56 ? 2.658 13.992 -3.223 1 95.25 56 ILE B O 1
ATOM 1648 N N . GLN B 1 57 ? 3.199 15.602 -4.695 1 94.5 57 GLN B N 1
ATOM 1649 C CA . GLN B 1 57 ? 3.094 14.695 -5.832 1 94.5 57 GLN B CA 1
ATOM 1650 C C . GLN B 1 57 ? 4.352 13.844 -5.98 1 94.5 57 GLN B C 1
ATOM 1652 O O . GLN B 1 57 ? 5.418 14.359 -6.324 1 94.5 57 GLN B O 1
ATOM 1657 N N . ALA B 1 58 ? 4.199 12.586 -5.82 1 92.25 58 ALA B N 1
ATOM 1658 C CA . ALA B 1 58 ? 5.344 11.688 -5.688 1 92.25 58 ALA B CA 1
ATOM 1659 C C . ALA B 1 58 ? 6.199 11.695 -6.949 1 92.25 58 ALA B C 1
ATOM 1661 O O . ALA B 1 58 ? 7.43 11.727 -6.875 1 92.25 58 ALA B O 1
ATOM 1662 N N . GLU B 1 59 ? 5.531 11.68 -8.062 1 88.94 59 GLU B N 1
ATOM 1663 C CA . GLU B 1 59 ? 6.25 11.594 -9.336 1 88.94 59 GLU B CA 1
ATOM 1664 C C . GLU B 1 59 ? 7.094 12.844 -9.578 1 88.94 59 GLU B C 1
ATOM 1666 O O . GLU B 1 59 ? 8.07 12.805 -10.328 1 88.94 59 GLU B O 1
ATOM 1671 N N . LYS B 1 60 ? 6.742 13.93 -8.945 1 89.5 60 LYS B N 1
ATOM 1672 C CA . LYS B 1 60 ? 7.453 15.188 -9.117 1 89.5 60 LYS B CA 1
ATOM 1673 C C . LYS B 1 60 ? 8.523 15.367 -8.039 1 89.5 60 LYS B C 1
ATOM 1675 O O . LYS B 1 60 ? 9.297 16.328 -8.078 1 89.5 60 LYS B O 1
ATOM 1680 N N . SER B 1 61 ? 8.523 14.492 -7.152 1 91 61 SER B N 1
ATOM 1681 C CA . SER B 1 61 ? 9.484 14.555 -6.055 1 91 61 SER B CA 1
ATOM 1682 C C . SER B 1 61 ? 10.156 13.203 -5.828 1 91 61 SER B C 1
ATOM 1684 O O . SER B 1 61 ? 10.094 12.648 -4.727 1 91 61 SER B O 1
ATOM 1686 N N . PRO B 1 62 ? 10.875 12.734 -6.828 1 89 62 PRO B N 1
ATOM 1687 C CA . PRO B 1 62 ? 11.398 11.367 -6.754 1 89 62 PRO B CA 1
ATOM 1688 C C . PRO B 1 62 ? 12.414 11.188 -5.629 1 89 62 PRO B C 1
ATOM 1690 O O . PRO B 1 62 ? 12.477 10.117 -5.016 1 89 62 PRO B O 1
ATOM 1693 N N . PHE B 1 63 ? 13.211 12.203 -5.391 1 89.44 63 PHE B N 1
ATOM 1694 C CA . PHE B 1 63 ? 14.234 12.094 -4.355 1 89.44 63 PHE B CA 1
ATOM 1695 C C . PHE B 1 63 ? 13.586 11.945 -2.98 1 89.44 63 PHE B C 1
ATOM 1697 O O . PHE B 1 63 ? 13.992 11.094 -2.188 1 89.44 63 PHE B O 1
ATOM 1704 N N . LEU B 1 64 ? 12.633 12.758 -2.689 1 91.56 64 LEU B N 1
ATOM 1705 C CA . LEU B 1 64 ? 11.938 12.68 -1.41 1 91.56 64 LEU B CA 1
ATOM 1706 C C . LEU B 1 64 ? 11.195 11.359 -1.271 1 91.56 64 LEU B C 1
ATOM 1708 O O . LEU B 1 64 ? 11.219 10.734 -0.206 1 91.56 64 LEU B O 1
ATOM 1712 N N . ALA B 1 65 ? 10.492 11 -2.355 1 92 65 ALA B N 1
ATOM 1713 C CA . ALA B 1 65 ? 9.766 9.727 -2.359 1 92 65 ALA B CA 1
ATOM 1714 C C . ALA B 1 65 ? 10.703 8.562 -2.043 1 92 65 ALA B C 1
ATOM 1716 O O . ALA B 1 65 ? 10.352 7.676 -1.26 1 92 65 ALA B O 1
ATOM 1717 N N . GLU B 1 66 ? 11.844 8.594 -2.656 1 90.5 66 GLU B N 1
ATOM 1718 C CA . GLU B 1 66 ? 12.828 7.547 -2.42 1 90.5 66 GLU B CA 1
ATOM 1719 C C . GLU B 1 66 ? 13.336 7.582 -0.982 1 90.5 66 GLU B C 1
ATOM 1721 O O . GLU B 1 66 ? 13.398 6.547 -0.313 1 90.5 66 GLU B O 1
ATOM 1726 N N . LYS B 1 67 ? 13.656 8.703 -0.491 1 90.12 67 LYS B N 1
ATOM 1727 C CA . LYS B 1 67 ? 14.195 8.867 0.857 1 90.12 67 LYS B CA 1
ATOM 1728 C C . LYS B 1 67 ? 13.195 8.398 1.908 1 90.12 67 LYS B C 1
ATOM 1730 O O . LYS B 1 67 ? 13.586 7.812 2.922 1 90.12 67 LYS B O 1
ATOM 1735 N N . LEU B 1 68 ? 11.984 8.586 1.593 1 92.69 68 LEU B N 1
ATOM 1736 C CA . LEU B 1 68 ? 10.953 8.25 2.564 1 92.69 68 LEU B CA 1
ATOM 1737 C C . LEU B 1 68 ? 10.32 6.895 2.242 1 92.69 68 LEU B C 1
ATOM 1739 O O . LEU B 1 68 ? 9.312 6.516 2.842 1 92.69 68 LEU B O 1
ATOM 1743 N N . LYS B 1 69 ? 10.828 6.262 1.238 1 91.25 69 LYS B N 1
ATOM 1744 C CA . LYS B 1 69 ? 10.438 4.906 0.862 1 91.25 69 LYS B CA 1
ATOM 1745 C C . LYS B 1 69 ? 8.969 4.852 0.449 1 91.25 69 LYS B C 1
ATOM 1747 O O . LYS B 1 69 ? 8.242 3.947 0.857 1 91.25 69 LYS B O 1
ATOM 1752 N N . ILE B 1 70 ? 8.617 5.82 -0.284 1 94.38 70 ILE B N 1
ATOM 1753 C CA . ILE B 1 70 ? 7.27 5.863 -0.843 1 94.38 70 ILE B CA 1
ATOM 1754 C C . ILE B 1 70 ? 7.223 5.055 -2.137 1 94.38 70 ILE B C 1
ATOM 1756 O O . ILE B 1 70 ? 7.762 5.48 -3.162 1 94.38 70 ILE B O 1
ATOM 1760 N N . ILE B 1 71 ? 6.492 3.959 -2.074 1 92.31 71 ILE B N 1
ATOM 1761 C CA . ILE B 1 71 ? 6.477 3.059 -3.221 1 92.31 71 ILE B CA 1
ATOM 1762 C C . ILE B 1 71 ? 5.086 3.041 -3.848 1 92.31 71 ILE B C 1
ATOM 1764 O O . ILE B 1 71 ? 4.949 3.07 -5.074 1 92.31 71 ILE B O 1
ATOM 1768 N N . VAL B 1 72 ? 4.051 3.014 -2.992 1 95.12 72 VAL B N 1
ATOM 1769 C CA . VAL B 1 72 ? 2.684 2.904 -3.492 1 95.12 72 VAL B CA 1
ATOM 1770 C C . VAL B 1 72 ? 1.88 4.133 -3.074 1 95.12 72 VAL B C 1
ATOM 1772 O O . VAL B 1 72 ? 2.205 4.785 -2.078 1 95.12 72 VAL B O 1
ATOM 1775 N N . LEU B 1 73 ? 0.884 4.449 -3.881 1 96.06 73 LEU B N 1
ATOM 1776 C CA . LEU B 1 73 ? 0.062 5.625 -3.631 1 96.06 73 LEU B CA 1
ATOM 1777 C C . LEU B 1 73 ? -1.419 5.262 -3.605 1 96.06 73 LEU B C 1
ATOM 1779 O O . LEU B 1 73 ? -1.86 4.391 -4.355 1 96.06 73 LEU B O 1
ATOM 1783 N N . PRO B 1 74 ? -2.129 5.941 -2.762 1 97.06 74 PRO B N 1
ATOM 1784 C CA . PRO B 1 74 ? -1.732 6.996 -1.826 1 97.06 74 PRO B CA 1
ATOM 1785 C C . PRO B 1 74 ? -1.01 6.453 -0.595 1 97.06 74 PRO B C 1
ATOM 1787 O O . PRO B 1 74 ? -1.267 5.324 -0.172 1 97.06 74 PRO B O 1
ATOM 1790 N N . THR B 1 75 ? -0.138 7.219 -0.093 1 97 75 THR B N 1
ATOM 1791 C CA . THR B 1 75 ? 0.511 6.977 1.19 1 97 75 THR B CA 1
ATOM 1792 C C . THR B 1 75 ? 0.547 8.25 2.027 1 97 75 THR B C 1
ATOM 1794 O O . THR B 1 75 ? 0.887 9.328 1.521 1 97 75 THR B O 1
ATOM 1797 N N . ILE B 1 76 ? 0.102 8.156 3.223 1 97.69 76 ILE B N 1
ATOM 1798 C CA . ILE B 1 76 ? 0.172 9.258 4.176 1 97.69 76 ILE B CA 1
ATOM 1799 C C . ILE B 1 76 ? 1.31 9.016 5.164 1 97.69 76 ILE B C 1
ATOM 1801 O O . ILE B 1 76 ? 1.294 8.031 5.91 1 97.69 76 ILE B O 1
ATOM 1805 N N . ALA B 1 77 ? 2.275 9.898 5.125 1 97.06 77 ALA B N 1
ATOM 1806 C CA . ALA B 1 77 ? 3.346 9.852 6.117 1 97.06 77 ALA B CA 1
ATOM 1807 C C . ALA B 1 77 ? 2.965 10.633 7.375 1 97.06 77 ALA B C 1
ATOM 1809 O O . ALA B 1 77 ? 2.529 11.781 7.289 1 97.06 77 ALA B O 1
ATOM 1810 N N . LEU B 1 78 ? 3.049 9.938 8.484 1 98.25 78 LEU B N 1
ATOM 1811 C CA . LEU B 1 78 ? 2.783 10.555 9.781 1 98.25 78 LEU B CA 1
ATOM 1812 C C . LEU B 1 78 ? 4.086 10.891 10.5 1 98.25 78 LEU B C 1
ATOM 1814 O O . LEU B 1 78 ? 4.836 9.992 10.891 1 98.25 78 LEU B O 1
ATOM 1818 N N . ILE B 1 79 ? 4.297 12.188 10.695 1 97.69 79 ILE B N 1
ATOM 1819 C CA . ILE B 1 79 ? 5.598 12.672 11.141 1 97.69 79 ILE B CA 1
ATOM 1820 C C . ILE B 1 79 ? 5.449 13.391 12.484 1 97.69 79 ILE B C 1
ATOM 1822 O O . ILE B 1 79 ? 4.57 14.234 12.648 1 97.69 79 ILE B O 1
ATOM 1826 N N . LYS B 1 80 ? 6.262 13.039 13.422 1 97.62 80 LYS B N 1
ATOM 1827 C CA . LYS B 1 80 ? 6.352 13.68 14.734 1 97.62 80 LYS B CA 1
ATOM 1828 C C . LYS B 1 80 ? 7.797 14.008 15.086 1 97.62 80 LYS B C 1
ATOM 1830 O O . LYS B 1 80 ? 8.688 13.164 14.93 1 97.62 80 LYS B O 1
ATOM 1835 N N . ASN B 1 81 ? 7.938 15.227 15.539 1 96.38 81 ASN B N 1
ATOM 1836 C CA . ASN B 1 81 ? 9.266 15.641 15.984 1 96.38 81 ASN B CA 1
ATOM 1837 C C . ASN B 1 81 ? 10.328 15.312 14.938 1 96.38 81 ASN B C 1
ATOM 1839 O O . ASN B 1 81 ? 11.344 14.688 15.258 1 96.38 81 ASN B O 1
ATOM 1843 N N . ALA B 1 82 ? 9.984 15.57 13.688 1 95 82 ALA B N 1
ATOM 1844 C CA . ALA B 1 82 ? 10.875 15.547 12.531 1 95 82 ALA B CA 1
ATOM 1845 C C . ALA B 1 82 ? 11.273 14.117 12.18 1 95 82 ALA B C 1
ATOM 1847 O O . ALA B 1 82 ? 12.25 13.898 11.461 1 95 82 ALA B O 1
ATOM 1848 N N . LYS B 1 83 ? 10.484 13.141 12.656 1 95.81 83 LYS B N 1
ATOM 1849 C CA . LYS B 1 83 ? 10.695 11.734 12.344 1 95.81 83 LYS B CA 1
ATOM 1850 C C . LYS B 1 83 ? 9.406 11.07 11.859 1 95.81 83 LYS B C 1
ATOM 1852 O O . LYS B 1 83 ? 8.336 11.32 12.414 1 95.81 83 LYS B O 1
ATOM 1857 N N . VAL B 1 84 ? 9.656 10.258 10.859 1 95.5 84 VAL B N 1
ATOM 1858 C CA . VAL B 1 84 ? 8.484 9.5 10.414 1 95.5 84 VAL B CA 1
ATOM 1859 C C . VAL B 1 84 ? 8.117 8.453 11.469 1 95.5 84 VAL B C 1
ATOM 1861 O O . VAL B 1 84 ? 8.93 7.578 11.789 1 95.5 84 VAL B O 1
ATOM 1864 N N . ASP B 1 85 ? 6.914 8.57 11.938 1 96 85 ASP B N 1
ATOM 1865 C CA . ASP B 1 85 ? 6.43 7.676 12.977 1 96 85 ASP B CA 1
ATOM 1866 C C . ASP B 1 85 ? 5.703 6.473 12.375 1 96 85 ASP B C 1
ATOM 1868 O O . ASP B 1 85 ? 5.734 5.375 12.938 1 96 85 ASP B O 1
ATOM 1872 N N . ASP B 1 86 ? 4.984 6.742 11.344 1 95.44 86 ASP B N 1
ATOM 1873 C CA . ASP B 1 86 ? 4.121 5.715 10.766 1 95.44 86 ASP B CA 1
ATOM 1874 C C . ASP B 1 86 ? 3.66 6.105 9.367 1 95.44 86 ASP B C 1
ATOM 1876 O O . ASP B 1 86 ? 3.885 7.234 8.922 1 95.44 86 ASP B O 1
ATOM 1880 N N . TYR B 1 87 ? 3.115 5.098 8.656 1 95.75 87 TYR B N 1
ATOM 1881 C CA . TYR B 1 87 ? 2.521 5.316 7.344 1 95.75 87 TYR B CA 1
ATOM 1882 C C . TYR B 1 87 ? 1.111 4.742 7.281 1 95.75 87 TYR B C 1
ATOM 1884 O O . TYR B 1 87 ? 0.845 3.67 7.832 1 95.75 87 TYR B O 1
ATOM 1892 N N . VAL B 1 88 ? 0.234 5.43 6.68 1 96.12 88 VAL B N 1
ATOM 1893 C CA . VAL B 1 88 ? -1.042 4.883 6.227 1 96.12 88 VAL B CA 1
ATOM 1894 C C . VAL B 1 88 ? -0.988 4.617 4.723 1 96.12 88 VAL B C 1
ATOM 1896 O O . VAL B 1 88 ? -0.882 5.551 3.924 1 96.12 88 VAL B O 1
ATOM 1899 N N . VAL B 1 89 ? -1.051 3.375 4.344 1 94.94 89 VAL B N 1
ATOM 1900 C CA . VAL B 1 89 ? -0.844 2.99 2.951 1 94.94 89 VAL B CA 1
ATOM 1901 C C . VAL B 1 89 ? -2.16 2.504 2.348 1 94.94 89 VAL B C 1
ATOM 1903 O O . VAL B 1 89 ? -2.771 1.562 2.857 1 94.94 89 VAL B O 1
ATOM 1906 N N . GLY B 1 90 ? -2.592 3.154 1.301 1 95.56 90 GLY B N 1
ATOM 1907 C CA . GLY B 1 90 ? -3.865 2.793 0.697 1 95.56 90 GLY B CA 1
ATOM 1908 C C . GLY B 1 90 ? -5.043 2.969 1.638 1 95.56 90 GLY B C 1
ATOM 1909 O O . GLY B 1 90 ? -5.148 3.988 2.322 1 95.56 90 GLY B O 1
ATOM 1910 N N . PHE B 1 91 ? -5.949 1.901 1.506 1 94.69 91 PHE B N 1
ATOM 1911 C CA . PHE B 1 91 ? -7.176 2.006 2.287 1 94.69 91 PHE B CA 1
ATOM 1912 C C . PHE B 1 91 ? -7.328 0.811 3.223 1 94.69 91 PHE B C 1
ATOM 1914 O O . PHE B 1 91 ? -8.336 0.683 3.918 1 94.69 91 PHE B O 1
ATOM 1921 N N . ASN B 1 92 ? -6.266 -0.014 3.285 1 86.06 92 ASN B N 1
ATOM 1922 C CA . ASN B 1 92 ? -6.41 -1.267 4.02 1 86.06 92 ASN B CA 1
ATOM 1923 C C . ASN B 1 92 ? -6.742 -1.02 5.488 1 86.06 92 ASN B C 1
ATOM 1925 O O . ASN B 1 92 ? -7.52 -1.764 6.086 1 86.06 92 ASN B O 1
ATOM 1929 N N . GLU B 1 93 ? -6.242 0.029 6.074 1 91.06 93 GLU B N 1
ATOM 1930 C CA . GLU B 1 93 ? -6.48 0.325 7.48 1 91.06 93 GLU B CA 1
ATOM 1931 C C . GLU B 1 93 ? -7.73 1.179 7.664 1 91.06 93 GLU B C 1
ATOM 1933 O O . GLU B 1 93 ? -8.039 1.617 8.773 1 91.06 93 GLU B O 1
ATOM 1938 N N . LEU B 1 94 ? -8.391 1.389 6.551 1 94.38 94 LEU B N 1
ATOM 1939 C CA . LEU B 1 94 ? -9.57 2.236 6.547 1 94.38 94 LEU B CA 1
ATOM 1940 C C . LEU B 1 94 ? -10.789 1.464 6.047 1 94.38 94 LEU B C 1
ATOM 1942 O O . LEU B 1 94 ? -11.688 2.041 5.434 1 94.38 94 LEU B O 1
ATOM 1946 N N . GLY B 1 95 ? -10.719 0.11 6.172 1 88.62 95 GLY B N 1
ATOM 1947 C CA . GLY B 1 95 ? -11.836 -0.732 5.77 1 88.62 95 GLY B CA 1
ATOM 1948 C C . GLY B 1 95 ? -11.656 -1.351 4.398 1 88.62 95 GLY B C 1
ATOM 1949 O O . GLY B 1 95 ? -12.453 -2.186 3.975 1 88.62 95 GLY B O 1
ATOM 1950 N N . GLY B 1 96 ? -10.695 -0.833 3.654 1 89.56 96 GLY B N 1
ATOM 1951 C CA . GLY B 1 96 ? -10.359 -1.441 2.377 1 89.56 96 GLY B CA 1
ATOM 1952 C C . GLY B 1 96 ? -11.219 -0.939 1.233 1 89.56 96 GLY B C 1
ATOM 1953 O O . GLY B 1 96 ? -11.289 -1.57 0.177 1 89.56 96 GLY B O 1
ATOM 1954 N N . THR B 1 97 ? -11.945 0.11 1.508 1 89.81 97 THR B N 1
ATOM 1955 C CA . THR B 1 97 ? -12.82 0.689 0.492 1 89.81 97 THR B CA 1
ATOM 1956 C C . THR B 1 97 ? -12.609 2.197 0.398 1 89.81 97 THR B C 1
ATOM 1958 O O . THR B 1 97 ? -12 2.803 1.283 1 89.81 97 THR B O 1
ATOM 1961 N N . ASP B 1 98 ? -13.047 2.725 -0.698 1 93.25 98 ASP B N 1
ATOM 1962 C CA . ASP B 1 98 ? -12.859 4.156 -0.913 1 93.25 98 ASP B CA 1
ATOM 1963 C C . ASP B 1 98 ? -13.992 4.961 -0.283 1 93.25 98 ASP B C 1
ATOM 1965 O O . ASP B 1 98 ? -14.039 6.188 -0.418 1 93.25 98 ASP B O 1
ATOM 1969 N N . ASP B 1 99 ? -14.859 4.32 0.375 1 94.88 99 ASP B N 1
ATOM 1970 C CA . ASP B 1 99 ? -16 5.02 0.952 1 94.88 99 ASP B CA 1
ATOM 1971 C C . ASP B 1 99 ? -15.828 5.211 2.457 1 94.88 99 ASP B C 1
ATOM 1973 O O . ASP B 1 99 ? -16.812 5.375 3.186 1 94.88 99 ASP B O 1
ATOM 1977 N N . PHE B 1 100 ? -14.672 5.156 2.967 1 97 100 PHE B N 1
ATOM 1978 C CA . PHE B 1 100 ? -14.43 5.391 4.387 1 97 100 PHE B CA 1
ATOM 1979 C C . PHE B 1 100 ? -14.812 6.812 4.773 1 97 100 PHE B C 1
ATOM 1981 O O . PHE B 1 100 ? -14.766 7.723 3.943 1 97 100 PHE B O 1
ATOM 1988 N N . SER B 1 101 ? -15.125 7.055 6.012 1 97.56 101 SER B N 1
ATOM 1989 C CA . SER B 1 101 ? -15.547 8.367 6.492 1 97.56 101 SER B CA 1
ATOM 1990 C C . SER B 1 101 ? -14.359 9.195 6.953 1 97.56 101 SER B C 1
ATOM 1992 O O . SER B 1 101 ? -13.281 8.656 7.219 1 97.56 101 SER B O 1
ATOM 1994 N N . THR B 1 102 ? -14.617 10.492 7.016 1 98 102 THR B N 1
ATOM 1995 C CA . THR B 1 102 ? -13.609 11.383 7.578 1 98 102 THR B CA 1
ATOM 1996 C C . THR B 1 102 ? -13.266 10.977 9.008 1 98 102 THR B C 1
ATOM 1998 O O . THR B 1 102 ? -12.102 11.023 9.414 1 98 102 THR B O 1
ATOM 2001 N N . GLU B 1 103 ? -14.25 10.523 9.719 1 97.62 103 GLU B N 1
ATOM 2002 C CA . GLU B 1 103 ? -14.078 10.117 11.109 1 97.62 103 GLU B CA 1
ATOM 2003 C C . GLU B 1 103 ? -13.172 8.891 11.211 1 97.62 103 GLU B C 1
ATOM 2005 O O . GLU B 1 103 ? -12.367 8.781 12.141 1 97.62 103 GLU B O 1
ATOM 2010 N N . GLU B 1 104 ? -13.297 7.996 10.32 1 97.75 104 GLU B N 1
ATOM 2011 C CA . GLU B 1 104 ? -12.453 6.809 10.32 1 97.75 104 GLU B CA 1
ATOM 2012 C C . GLU B 1 104 ? -10.984 7.18 10.094 1 97.75 104 GLU B C 1
ATOM 2014 O O . GLU B 1 104 ? -10.102 6.66 10.773 1 97.75 104 GLU B O 1
ATOM 2019 N N . LEU B 1 105 ? -10.773 8.031 9.164 1 98.06 105 LEU B N 1
ATOM 2020 C CA . LEU B 1 105 ? -9.414 8.5 8.914 1 98.06 105 LEU B CA 1
ATOM 2021 C C . LEU B 1 105 ? -8.883 9.273 10.117 1 98.06 105 LEU B C 1
ATOM 2023 O O . LEU B 1 105 ? -7.73 9.094 10.523 1 98.06 105 LEU B O 1
ATOM 2027 N N . GLU B 1 106 ? -9.719 10.102 10.664 1 98.06 106 GLU B N 1
ATOM 2028 C CA . GLU B 1 106 ? -9.352 10.875 11.852 1 98.06 106 GLU B CA 1
ATOM 2029 C C . GLU B 1 106 ? -8.922 9.953 12.992 1 98.06 106 GLU B C 1
ATOM 2031 O O . GLU B 1 106 ? -7.91 10.211 13.648 1 98.06 106 GLU B O 1
ATOM 2036 N N . GLU B 1 107 ? -9.688 8.977 13.219 1 97.69 107 GLU B N 1
ATOM 2037 C CA . GLU B 1 107 ? -9.375 8.016 14.273 1 97.69 107 GLU B CA 1
ATOM 2038 C C . GLU B 1 107 ? -8.031 7.344 14.023 1 97.69 107 GLU B C 1
ATOM 2040 O O . GLU B 1 107 ? -7.238 7.168 14.953 1 97.69 107 GLU B O 1
ATOM 2045 N N . ARG B 1 108 ? -7.824 6.906 12.773 1 97.81 108 ARG B N 1
ATOM 2046 C CA . ARG B 1 108 ? -6.562 6.258 12.43 1 97.81 108 ARG B CA 1
ATOM 2047 C C . ARG B 1 108 ? -5.383 7.195 12.672 1 97.81 108 ARG B C 1
ATOM 2049 O O . ARG B 1 108 ? -4.34 6.77 13.18 1 97.81 108 ARG B O 1
ATOM 2056 N N . LEU B 1 109 ? -5.512 8.477 12.336 1 97.88 109 LEU B N 1
ATOM 2057 C CA . LEU B 1 109 ? -4.461 9.469 12.547 1 97.88 109 LEU B CA 1
ATOM 2058 C C . LEU B 1 109 ? -4.25 9.734 14.031 1 97.88 109 LEU B C 1
ATOM 2060 O O . LEU B 1 109 ? -3.115 9.906 14.477 1 97.88 109 LEU B O 1
ATOM 2064 N N . SER B 1 110 ? -5.316 9.75 14.75 1 97.62 110 SER B N 1
ATOM 2065 C CA . SER B 1 110 ? -5.246 10.008 16.188 1 97.62 110 SER B CA 1
ATOM 2066 C C . SER B 1 110 ? -4.512 8.883 16.906 1 97.62 110 SER B C 1
ATOM 2068 O O . SER B 1 110 ? -3.803 9.133 17.891 1 97.62 110 SER B O 1
ATOM 2070 N N . ARG B 1 111 ? -4.688 7.691 16.422 1 96.5 111 ARG B N 1
ATOM 2071 C CA . ARG B 1 111 ? -3.996 6.547 17 1 96.5 111 ARG B CA 1
ATOM 2072 C C . ARG B 1 111 ? -2.484 6.73 16.938 1 96.5 111 ARG B C 1
ATOM 2074 O O . ARG B 1 111 ? -1.761 6.27 17.828 1 96.5 111 ARG B O 1
ATOM 2081 N N . ALA B 1 112 ? -2.068 7.438 15.953 1 96.56 112 ALA B N 1
ATOM 2082 C CA . ALA B 1 112 ? -0.64 7.703 15.797 1 96.56 112 ALA B CA 1
ATOM 2083 C C . ALA B 1 112 ? -0.238 8.984 16.516 1 96.56 112 ALA B C 1
ATOM 2085 O O . ALA B 1 112 ? 0.921 9.398 16.453 1 96.56 112 ALA B O 1
ATOM 2086 N N . GLN B 1 113 ? -1.185 9.68 17.094 1 96 113 GLN B N 1
ATOM 2087 C CA . GLN B 1 113 ? -0.978 10.867 17.922 1 96 113 GLN B CA 1
ATOM 2088 C C . GLN B 1 113 ? -0.443 12.023 17.078 1 96 113 GLN B C 1
ATOM 2090 O O . GLN B 1 113 ? 0.384 12.812 17.547 1 96 113 GLN B O 1
ATOM 2095 N N . VAL B 1 114 ? -0.897 12.031 15.891 1 97.75 114 VAL B N 1
ATOM 2096 C CA . VAL B 1 114 ? -0.502 13.164 15.062 1 97.75 114 VAL B CA 1
ATOM 2097 C C . VAL B 1 114 ? -1.597 14.234 15.086 1 97.75 114 VAL B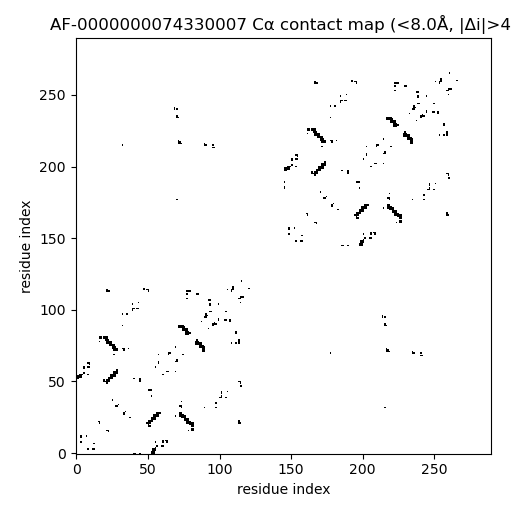 C 1
ATOM 2099 O O . VAL B 1 114 ? -1.373 15.375 14.672 1 97.75 114 VAL B O 1
ATOM 2102 N N . ILE B 1 115 ? -2.75 13.867 15.586 1 96.62 115 ILE B N 1
ATOM 2103 C CA . ILE B 1 115 ? -3.822 14.82 15.852 1 96.62 115 ILE B CA 1
ATOM 2104 C C . ILE B 1 115 ? -4.465 14.5 17.203 1 96.62 115 ILE B C 1
ATOM 2106 O O . ILE B 1 115 ? -4.273 13.414 17.75 1 96.62 115 ILE B O 1
ATOM 2110 N N . PHE B 1 116 ? -5.16 15.477 17.703 1 93 116 PHE B N 1
ATOM 2111 C CA . PHE B 1 116 ? -5.812 15.32 19 1 93 116 PHE B CA 1
ATOM 2112 C C . PHE B 1 116 ? -7.27 15.75 18.922 1 93 116 PHE B C 1
ATOM 2114 O O . PHE B 1 116 ? -7.613 16.688 18.203 1 93 116 PHE B O 1
ATOM 2121 N N . PHE B 1 117 ? -8.031 14.945 19.625 1 85.44 117 PHE B N 1
ATOM 2122 C CA . PHE B 1 117 ? -9.438 15.328 19.703 1 85.44 117 PHE B CA 1
ATOM 2123 C C . PHE B 1 117 ? -9.633 16.453 20.719 1 85.44 117 PHE B C 1
ATOM 2125 O O . PHE B 1 117 ? -8.898 16.531 21.719 1 85.44 117 PHE B O 1
ATOM 2132 N N . GLU B 1 118 ? -10.188 17.578 20.422 1 66.62 118 GLU B N 1
ATOM 2133 C CA . GLU B 1 118 ? -10.422 18.719 21.312 1 66.62 118 GLU B CA 1
ATOM 2134 C C . GLU B 1 118 ? -10.734 18.25 22.734 1 66.62 118 GLU B C 1
ATOM 2136 O O . GLU B 1 118 ? -10.32 18.875 23.703 1 66.62 118 GLU B O 1
ATOM 2141 N N . GLY B 1 119 ? -11.625 17.266 23 1 53.75 119 GLY B N 1
ATOM 2142 C CA . GLY B 1 119 ? -11.844 17.031 24.422 1 53.75 119 GLY B CA 1
ATOM 2143 C C . GLY B 1 119 ? -10.586 16.609 25.156 1 53.75 119 GLY B C 1
ATOM 2144 O O . GLY B 1 119 ? -10.562 16.562 26.391 1 53.75 119 GLY B O 1
ATOM 2145 N N . GLU B 1 120 ? -9.828 15.922 24.5 1 46.81 120 GLU B N 1
ATOM 2146 C CA . GLU B 1 120 ? -8.586 15.492 25.141 1 46.81 120 GLU B CA 1
ATOM 2147 C C . GLU B 1 120 ? -7.551 16.625 25.141 1 46.81 120 GLU B C 1
ATOM 2149 O O . GLU B 1 120 ? -6.348 16.359 25.125 1 46.81 120 GLU B O 1
ATOM 2154 N N . SER B 1 121 ? -7.945 17.75 24.781 1 41.28 121 SER B N 1
ATOM 2155 C CA . SER B 1 121 ? -7.062 18.906 24.75 1 41.28 121 SER B CA 1
ATOM 2156 C C . SER B 1 121 ? -6.098 18.891 25.938 1 41.28 121 SER B C 1
ATOM 2158 O O . SER B 1 121 ? -6.254 18.109 26.875 1 41.28 121 SER B O 1
ATOM 2160 N N . SER B 1 122 ? -5.578 20.25 26.406 1 41 122 SER B N 1
ATOM 2161 C CA . SER B 1 122 ? -4.555 20.828 27.281 1 41 122 SER B CA 1
ATOM 2162 C C . SER B 1 122 ? -4.758 20.391 28.719 1 41 122 SER B C 1
ATOM 2164 O O . SER B 1 122 ? -5.711 20.797 29.375 1 41 122 SER B O 1
ATOM 2166 N N . LEU B 1 123 ? -4.555 19.203 29.047 1 38.66 123 LEU B N 1
ATOM 2167 C CA . LEU B 1 123 ? -4.219 19.125 30.469 1 38.66 123 LEU B CA 1
ATOM 2168 C C . LEU B 1 123 ? -3.428 20.344 30.922 1 38.66 123 LEU B C 1
ATOM 2170 O O . LEU B 1 123 ? -2.266 20.516 30.531 1 38.66 123 LEU B O 1
ATOM 2174 N N . LYS B 1 124 ? -4.051 21.562 30.734 1 38.94 124 LYS B N 1
ATOM 2175 C CA . LYS B 1 124 ? -3.549 22.734 31.453 1 38.94 124 LYS B CA 1
ATOM 2176 C C . LYS B 1 124 ? -2.932 22.344 32.781 1 38.94 124 LYS B C 1
ATOM 2178 O O . LYS B 1 124 ? -3.541 21.594 33.562 1 38.94 124 LYS B O 1
ATOM 2183 N N . PRO B 1 125 ? -1.586 22.359 32.938 1 37.69 125 PRO B N 1
ATOM 2184 C CA . PRO B 1 125 ? -1.053 22.141 34.281 1 37.69 125 PRO B CA 1
ATOM 2185 C C . PRO B 1 125 ? -1.874 22.859 35.375 1 37.69 125 PRO B C 1
ATOM 2187 O O . PRO B 1 125 ? -2.379 23.953 35.125 1 37.69 125 PRO B O 1
ATOM 2190 N N . SER B 1 126 ? -2.67 22.188 36.094 1 35.16 126 SER B N 1
ATOM 2191 C CA . SER B 1 126 ? -3.352 22.75 37.25 1 35.16 126 SER B CA 1
ATOM 2192 C C . SER B 1 126 ? -2.539 23.875 37.875 1 35.16 126 SER B C 1
ATOM 2194 O O . SER B 1 126 ? -1.345 23.719 38.125 1 35.16 126 SER B O 1
ATOM 2196 N N . LYS B 1 127 ? -2.744 25.156 37.5 1 34.41 127 LYS B N 1
ATOM 2197 C CA . LYS B 1 127 ? -2.275 26.297 38.281 1 34.41 127 LYS B CA 1
ATOM 2198 C C . LYS B 1 127 ? -2.318 25.984 39.781 1 34.41 127 LYS B C 1
ATOM 2200 O O . LYS B 1 127 ? -3.393 25.766 40.344 1 34.41 127 LYS B O 1
ATOM 2205 N N . GLN B 1 128 ? -1.317 25.219 40.312 1 31.19 128 GLN B N 1
ATOM 2206 C CA . GLN B 1 128 ? -1.134 25.188 41.75 1 31.19 128 GLN B CA 1
ATOM 2207 C C . GLN B 1 128 ? -1.419 26.562 42.375 1 31.19 128 GLN B C 1
ATOM 2209 O O . GLN B 1 128 ? -0.748 27.547 42.062 1 31.19 128 GLN B O 1
ATOM 2214 N N . GLN B 1 129 ? -2.678 26.938 42.531 1 31.86 129 GLN B N 1
ATOM 2215 C CA . GLN B 1 129 ? -3.07 28.062 43.406 1 31.86 129 GLN B CA 1
ATOM 2216 C C . GLN B 1 129 ? -2.189 28.125 44.656 1 31.86 129 GLN B C 1
ATOM 2218 O O . GLN B 1 129 ? -2.211 27.219 45.469 1 31.86 129 GLN B O 1
ATOM 2223 N N . THR B 1 130 ? -0.95 28.562 44.594 1 31.23 130 THR B N 1
ATOM 2224 C CA . THR B 1 130 ? -0.138 28.875 45.75 1 31.23 130 THR B CA 1
ATOM 2225 C C . THR B 1 130 ? -0.94 29.703 46.75 1 31.23 130 THR B C 1
ATOM 2227 O O . THR B 1 130 ? -1.507 30.734 46.406 1 31.23 130 THR B O 1
ATOM 2230 N N . ARG B 1 131 ? -1.637 29.016 47.688 1 33.16 131 ARG B N 1
ATOM 2231 C CA . ARG B 1 131 ? -2.25 29.625 48.875 1 33.16 131 ARG B CA 1
ATOM 2232 C C . ARG B 1 131 ? -1.327 30.672 49.469 1 33.16 131 ARG B C 1
ATOM 2234 O O . ARG B 1 131 ? -0.238 30.344 49.969 1 33.16 131 ARG B O 1
ATOM 2241 N N . ASN B 1 132 ? -1.184 31.859 48.719 1 26.67 132 ASN B N 1
ATOM 2242 C CA . ASN B 1 132 ? -0.458 32.969 49.312 1 26.67 132 ASN B CA 1
ATOM 2243 C C . ASN B 1 132 ? -0.897 33.219 50.781 1 26.67 132 ASN B C 1
ATOM 2245 O O . ASN B 1 132 ? -2.006 33.688 51 1 26.67 132 ASN B O 1
ATOM 2249 N N . VAL B 1 133 ? -0.709 32.219 51.656 1 32.5 133 VAL B N 1
ATOM 2250 C CA . VAL B 1 133 ? -0.933 32.469 53.062 1 32.5 133 VAL B CA 1
ATOM 2251 C C . VAL B 1 133 ? -0.266 33.781 53.469 1 32.5 133 VAL B C 1
ATOM 2253 O O . VAL B 1 133 ? 0.956 33.906 53.406 1 32.5 133 VAL B O 1
ATOM 2256 N N . ARG B 1 134 ? -0.914 34.906 53.25 1 33.31 134 ARG B N 1
ATOM 2257 C CA . ARG B 1 134 ? -0.591 36.219 53.781 1 33.31 134 ARG B CA 1
ATOM 2258 C C . ARG B 1 134 ? -0.375 36.156 55.281 1 33.31 134 ARG B C 1
ATOM 2260 O O . ARG B 1 134 ? -1.299 35.844 56.031 1 33.31 134 ARG B O 1
ATOM 2267 N N . HIS B 1 135 ? 0.719 35.594 55.75 1 30.2 135 HIS B N 1
ATOM 2268 C CA . HIS B 1 135 ? 1.125 35.688 57.156 1 30.2 135 HIS B CA 1
ATOM 2269 C C . HIS B 1 135 ? 1.035 37.125 57.656 1 30.2 135 HIS B C 1
ATOM 2271 O O . HIS B 1 135 ? 1.731 38 57.156 1 30.2 135 HIS B O 1
ATOM 2277 N N . GLY B 1 136 ? -0.215 37.656 57.875 1 29.47 136 GLY B N 1
ATOM 2278 C CA . GLY B 1 136 ? -0.46 38.906 58.531 1 29.47 136 GLY B CA 1
ATOM 2279 C C . GLY B 1 136 ? 0.389 39.094 59.781 1 29.47 136 GLY B C 1
ATOM 2280 O O . GLY B 1 136 ? 0.348 38.281 60.688 1 29.47 136 GLY B O 1
ATOM 2281 N N . SER B 1 137 ? 1.577 39.594 59.688 1 28.77 137 SER B N 1
ATOM 2282 C CA . SER B 1 137 ? 2.494 39.969 60.75 1 28.77 137 SER B CA 1
ATOM 2283 C C . SER B 1 137 ? 1.816 40.938 61.75 1 28.77 137 SER B C 1
ATOM 2285 O O . SER B 1 137 ? 1.461 42.062 61.375 1 28.77 137 SER B O 1
ATOM 2287 N N . ASN B 1 138 ? 0.893 40.5 62.531 1 30.75 138 ASN B N 1
ATOM 2288 C CA . ASN B 1 138 ? 0.384 41.25 63.688 1 30.75 138 ASN B CA 1
ATOM 2289 C C . ASN B 1 138 ? 1.516 41.844 64.5 1 30.75 138 ASN B C 1
ATOM 2291 O O . ASN B 1 138 ? 2.227 41.156 65.25 1 30.75 138 ASN B O 1
ATOM 2295 N N . SER B 1 139 ? 2.326 42.75 63.969 1 29.5 139 SER B N 1
ATOM 2296 C CA . SER B 1 139 ? 3.336 43.406 64.75 1 29.5 139 SER B CA 1
ATOM 2297 C C . SER B 1 139 ? 2.697 44.156 65.938 1 29.5 139 SER B C 1
ATOM 2299 O O . SER B 1 139 ? 2.006 45.156 65.75 1 29.5 139 SER B O 1
ATOM 2301 N N . GLN B 1 140 ? 2.078 43.562 66.875 1 29.95 140 GLN B N 1
ATOM 2302 C CA . GLN B 1 140 ? 1.662 44.156 68.125 1 29.95 140 GLN B CA 1
ATOM 2303 C C . GLN B 1 140 ? 2.805 44.938 68.812 1 29.95 140 GLN B C 1
ATOM 2305 O O . GLN B 1 140 ? 3.758 44.344 69.312 1 29.95 140 GLN B O 1
ATOM 2310 N N . ASP B 1 141 ? 3.23 46 68.125 1 30.05 141 ASP B N 1
ATOM 2311 C CA . ASP B 1 141 ? 4.223 46.812 68.812 1 30.05 141 ASP B CA 1
ATOM 2312 C C . ASP B 1 141 ? 3.738 47.25 70.188 1 30.05 141 ASP B C 1
ATOM 2314 O O . ASP B 1 141 ? 2.738 47.938 70.312 1 30.05 141 ASP B O 1
ATOM 2318 N N . SER B 1 142 ? 3.859 46.344 71.125 1 30.36 142 SER B N 1
ATOM 2319 C CA . SER B 1 142 ? 3.613 46.375 72.562 1 30.36 142 SER B CA 1
ATOM 2320 C C . SER B 1 142 ? 4.07 47.719 73.188 1 30.36 142 SER B C 1
ATOM 2322 O O . SER B 1 142 ? 3.266 48.469 73.75 1 30.36 142 SER B O 1
ATOM 2324 N N . ASP B 1 143 ? 5.258 47.688 73.875 1 28.77 143 ASP B N 1
ATOM 2325 C CA . ASP B 1 143 ? 5.527 47.938 75.312 1 28.77 143 ASP B CA 1
ATOM 2326 C C . ASP B 1 143 ? 5.789 49.438 75.562 1 28.77 143 ASP B C 1
ATOM 2328 O O . ASP B 1 143 ? 5.305 50 76.562 1 28.77 143 ASP B O 1
ATOM 2332 N N . SER B 1 144 ? 6.844 50.062 74.875 1 28.73 144 SER B N 1
ATOM 2333 C CA . SER B 1 144 ? 7.848 50.625 75.75 1 28.73 144 SER B CA 1
ATOM 2334 C C . SER B 1 144 ? 7.281 51.844 76.5 1 28.73 144 SER B C 1
ATOM 2336 O O . SER B 1 144 ? 6.445 52.562 75.938 1 28.73 144 SER B O 1
ATOM 2338 N N . GLU B 1 145 ? 7.699 51.875 77.812 1 27.92 145 GLU B N 1
ATOM 2339 C CA . GLU B 1 145 ? 8 52.781 78.938 1 27.92 145 GLU B CA 1
ATOM 2340 C C . GLU B 1 145 ? 8.75 54 78.438 1 27.92 145 GLU B C 1
ATOM 2342 O O . GLU B 1 145 ? 9.586 53.938 77.5 1 27.92 145 GLU B O 1
#

pLDDT: mean 81.73, std 24.22, range [26.56, 98.44]

Nearest PDB structures (foldseek):
  6kil-assembly1_A  TM=9.083E-01  e=2.043E-07  Halobacterium salinarum NRC-1
  3vfi-assembly1_A  TM=8.316E-01  e=5.031E-07  Silicibacter phage DSS3phi2
  3qdn-assembly1_A  TM=7.885E-01  e=4.147E-07  Salmonella enterica subsp. enterica serovar Typhimurium
  4i8b-assembly1_B  TM=8.015E-01  e=1.090E-06  Schistosoma japonicum
  1ep8-assembly2_B  TM=7.918E-01  e=2.862E-06  Chlamydomonas reinhardtii